Protein AF-A0A974SC97-F1 (afdb_monomer)

Mean predicted aligned error: 12.49 Å

Nearest PDB structures (foldseek):
  6edd-assembly2_B  TM=9.144E-01  e=7.903E-10  Pseudomonas aeruginosa PAO1
  7kpp-assembly1_A  TM=9.289E-01  e=1.213E-09  Pseudomonas aeruginosa
  2fsr-assembly1_A  TM=8.555E-01  e=4.309E-07  Agrobacterium fabrum str. C58
  3juw-assembly1_A  TM=8.598E-01  e=5.090E-05  Bordetella pertussis
  3juw-assembly2_C-2  TM=8.007E-01  e=9.384E-05  Bordetella pertussis

pLDDT: mean 71.16, std 28.34, range [23.8, 97.94]

Secondary structure (DSSP, 8-state):
-----EEEE-SSEEEE---GGGHHHHHHHHT-TTTTTTSSSPPPHHHHHHHHHHHHHHHHHHS--EEEEEETTTTEEEEEEEEEEEEETTEEEEEEEEEE-GGGTTSSHHHHHHHHHHHHIIIII-GGG---------TT------SS----S-S-TTSGGGG-PPP----SSS----S--

Foldseek 3Di:
DCDPQFPFDFPWKGWGQDDLVCLVQQLLQQQDCVLCVQPPHRDDSVVSSVQSVVQVVCCVPPVWGKTFIATPVPRGRQWIWTWDFDDDPNDTAIETDITGHPVCFQVCSRVRRSVRRLVCCCPPVNPRNDDHPPPPDDDPDRHDPCPDDDDDDDDDPVPVCPPDDDDDDDDDDDDPPDDRD

Structure (mmCIF, N/CA/C/O backbone):
data_AF-A0A974SC97-F1
#
_entry.id   AF-A0A974SC97-F1
#
loop_
_atom_site.group_PDB
_atom_site.id
_atom_site.type_symbol
_atom_site.label_atom_id
_atom_site.label_alt_id
_atom_site.label_comp_id
_atom_site.label_asym_id
_atom_site.label_entity_id
_atom_site.label_seq_id
_atom_site.pdbx_PDB_ins_code
_atom_site.Cartn_x
_atom_site.Cartn_y
_atom_site.Cartn_z
_atom_site.occupancy
_atom_site.B_iso_or_equiv
_atom_site.auth_seq_id
_atom_site.auth_comp_id
_atom_site.auth_asym_id
_atom_site.auth_atom_id
_atom_site.pdbx_PDB_model_num
ATOM 1 N N . MET A 1 1 ? 6.815 -0.542 23.384 1.00 29.55 1 MET A N 1
ATOM 2 C CA . MET A 1 1 ? 6.083 0.737 23.282 1.00 29.55 1 MET A CA 1
ATOM 3 C C . MET A 1 1 ? 5.542 0.828 21.867 1.00 29.55 1 MET A C 1
ATOM 5 O O . MET A 1 1 ? 6.311 1.073 20.951 1.00 29.55 1 MET A O 1
ATOM 9 N N . SER A 1 2 ? 4.265 0.495 21.678 1.00 34.22 2 SER A N 1
ATOM 10 C CA . SER A 1 2 ? 3.594 0.498 20.372 1.00 34.22 2 SER A CA 1
ATOM 11 C C . SER A 1 2 ? 3.281 1.946 19.986 1.00 34.22 2 SER A C 1
ATOM 13 O O . SER A 1 2 ? 2.192 2.440 20.269 1.00 34.22 2 SER A O 1
ATOM 15 N N . GLY A 1 3 ? 4.265 2.659 19.432 1.00 43.38 3 GLY A N 1
ATOM 16 C CA . GLY A 1 3 ? 4.010 3.943 18.779 1.00 43.38 3 GLY A CA 1
ATOM 17 C C . GLY A 1 3 ? 3.015 3.708 17.648 1.00 43.38 3 GLY A C 1
ATOM 18 O O . GLY A 1 3 ? 3.194 2.778 16.869 1.00 43.38 3 GLY A O 1
ATOM 19 N N . ASN A 1 4 ? 1.927 4.471 17.616 1.00 56.91 4 ASN A N 1
ATOM 20 C CA . ASN A 1 4 ? 0.823 4.226 16.697 1.00 56.91 4 ASN A CA 1
ATOM 21 C C . ASN A 1 4 ? 1.320 4.327 15.238 1.00 56.91 4 ASN A C 1
ATOM 23 O O . ASN A 1 4 ? 1.660 5.410 14.771 1.00 56.91 4 ASN A O 1
ATOM 27 N N . MET A 1 5 ? 1.419 3.184 14.551 1.00 82.12 5 MET A N 1
ATOM 28 C CA . MET A 1 5 ? 1.987 3.046 13.196 1.00 82.12 5 MET A CA 1
ATOM 29 C C . MET A 1 5 ? 1.036 3.520 12.088 1.00 82.12 5 MET A C 1
ATOM 31 O O . MET A 1 5 ? 1.424 3.591 10.918 1.00 82.12 5 MET A O 1
ATOM 35 N N . ILE A 1 6 ? -0.212 3.821 12.454 1.00 90.81 6 ILE A N 1
ATOM 36 C CA . ILE A 1 6 ? -1.281 4.242 11.552 1.00 90.81 6 ILE A CA 1
ATOM 37 C C . ILE A 1 6 ? -1.042 5.693 11.129 1.00 90.81 6 ILE A C 1
ATOM 39 O O . ILE A 1 6 ? -0.947 6.588 11.964 1.00 90.81 6 ILE A O 1
ATOM 43 N N . VAL A 1 7 ? -0.948 5.906 9.818 1.00 93.44 7 VAL A N 1
ATOM 44 C CA . VAL A 1 7 ? -0.777 7.226 9.194 1.00 93.44 7 VAL A CA 1
ATOM 45 C C . VAL A 1 7 ? -2.137 7.822 8.855 1.00 93.44 7 VAL A C 1
ATOM 47 O O . VAL A 1 7 ? -2.367 9.005 9.081 1.00 93.44 7 VAL A O 1
ATOM 50 N N . ILE A 1 8 ? -3.046 7.003 8.317 1.00 94.81 8 ILE A N 1
ATOM 51 C CA . ILE A 1 8 ? -4.393 7.425 7.939 1.00 94.81 8 ILE A CA 1
ATOM 52 C C . ILE A 1 8 ? -5.379 6.343 8.351 1.00 94.81 8 ILE A C 1
ATOM 54 O O . ILE A 1 8 ? -5.222 5.169 8.012 1.00 94.81 8 ILE A O 1
ATOM 58 N N . GLU A 1 9 ? -6.433 6.759 9.036 1.00 96.19 9 GLU A N 1
ATOM 59 C CA . GLU A 1 9 ? -7.547 5.899 9.394 1.00 96.19 9 GLU A CA 1
ATOM 60 C C . GLU A 1 9 ? -8.784 6.299 8.583 1.00 96.19 9 GLU A C 1
ATOM 62 O O . GLU A 1 9 ? -9.124 7.476 8.462 1.00 96.19 9 GLU A O 1
ATOM 67 N N . THR A 1 10 ? -9.452 5.313 7.991 1.00 95.62 10 THR A N 1
ATOM 68 C CA . THR A 1 10 ? -10.672 5.509 7.190 1.00 95.62 10 THR A CA 1
ATOM 69 C C . THR A 1 10 ? -11.843 4.756 7.818 1.00 95.62 10 THR A C 1
ATOM 71 O O . THR A 1 10 ? -11.730 4.256 8.937 1.00 95.62 10 THR A O 1
ATOM 74 N N . ALA A 1 11 ? -12.982 4.644 7.133 1.00 96.56 11 ALA A N 1
ATOM 75 C CA . ALA A 1 11 ? -14.104 3.877 7.666 1.00 96.56 11 ALA A CA 1
ATOM 76 C C . ALA A 1 11 ? -13.748 2.386 7.790 1.00 96.56 11 ALA A C 1
ATOM 78 O O . ALA A 1 11 ? -14.100 1.752 8.783 1.00 96.56 11 ALA A O 1
ATOM 79 N N . ARG A 1 12 ? -13.025 1.837 6.803 1.00 97.94 12 ARG A N 1
ATOM 80 C CA . ARG A 1 12 ? -12.764 0.390 6.701 1.00 97.94 12 ARG A CA 1
ATOM 81 C C . ARG A 1 12 ? -11.285 0.019 6.706 1.00 97.94 12 ARG A C 1
ATOM 83 O O . ARG A 1 12 ? -10.963 -1.136 6.968 1.00 97.94 12 ARG A O 1
ATOM 90 N N . LEU A 1 13 ? -10.394 0.967 6.432 1.00 97.75 13 LEU A N 1
ATOM 91 C CA . LEU A 1 13 ? -8.963 0.720 6.249 1.00 97.75 13 LEU A CA 1
ATOM 92 C C . LEU A 1 13 ? -8.113 1.440 7.296 1.00 97.75 13 LEU A C 1
ATOM 94 O O . LEU A 1 13 ? -8.377 2.602 7.628 1.00 97.75 13 LEU A O 1
ATOM 98 N N . ASN A 1 14 ? -7.057 0.759 7.728 1.00 97.62 14 ASN A N 1
ATOM 99 C CA . ASN A 1 14 ? -5.896 1.346 8.379 1.00 97.62 14 ASN A CA 1
ATOM 100 C C . ASN A 1 14 ? -4.777 1.446 7.339 1.00 97.62 14 ASN A C 1
ATOM 102 O O . ASN A 1 14 ? -4.331 0.431 6.808 1.00 97.62 14 ASN A O 1
ATOM 106 N N . ILE A 1 15 ? -4.324 2.660 7.040 1.00 97.25 15 ILE A N 1
ATOM 107 C CA . ILE A 1 15 ? -3.162 2.897 6.182 1.00 97.25 15 ILE A CA 1
ATOM 108 C C . ILE A 1 15 ? -1.991 3.221 7.101 1.00 97.25 15 ILE A C 1
ATOM 110 O O . ILE A 1 15 ? -2.001 4.245 7.790 1.00 97.25 15 ILE A O 1
ATOM 114 N N . ARG A 1 16 ? -1.002 2.331 7.159 1.00 96.50 16 ARG A N 1
ATOM 115 C CA . ARG A 1 16 ? 0.065 2.370 8.166 1.00 96.50 16 ARG A CA 1
ATOM 116 C C . ARG A 1 16 ? 1.451 2.190 7.564 1.00 96.50 16 ARG A C 1
ATOM 118 O O . ARG A 1 16 ? 1.610 1.627 6.483 1.00 96.50 16 ARG A O 1
ATOM 125 N N . LYS A 1 17 ? 2.472 2.654 8.284 1.00 96.38 17 LYS A N 1
ATOM 126 C CA . LYS A 1 17 ? 3.869 2.383 7.920 1.00 96.38 17 LYS A CA 1
ATOM 127 C C . LYS A 1 17 ? 4.121 0.879 7.869 1.00 96.38 17 LYS A C 1
ATOM 129 O O . LYS A 1 17 ? 3.580 0.134 8.690 1.00 96.38 17 LYS A O 1
ATOM 134 N N . TYR A 1 18 ? 4.934 0.474 6.899 1.00 96.00 18 TYR A N 1
ATOM 135 C CA . TYR A 1 18 ? 5.432 -0.890 6.838 1.00 96.00 18 TYR A CA 1
ATOM 136 C C . TYR A 1 18 ? 6.302 -1.228 8.041 1.00 96.00 18 TYR A C 1
ATOM 138 O O . TYR A 1 18 ? 6.969 -0.354 8.607 1.00 96.00 18 TYR A O 1
ATOM 146 N N . THR A 1 19 ? 6.324 -2.515 8.358 1.00 93.94 19 THR A N 1
ATOM 147 C CA . THR A 1 19 ? 7.355 -3.150 9.173 1.00 93.94 19 THR A CA 1
ATOM 148 C C . THR A 1 19 ? 7.961 -4.327 8.417 1.00 93.94 19 THR A C 1
ATOM 150 O O . THR A 1 19 ? 7.400 -4.792 7.422 1.00 93.94 19 THR A O 1
ATOM 153 N N . ASP A 1 20 ? 9.105 -4.822 8.881 1.00 90.88 20 ASP A N 1
ATOM 154 C CA . ASP A 1 20 ? 9.792 -5.942 8.230 1.00 90.88 20 ASP A CA 1
ATOM 155 C C . ASP A 1 20 ? 8.927 -7.222 8.240 1.00 90.88 20 ASP A C 1
ATOM 157 O O . ASP A 1 20 ? 9.000 -8.052 7.328 1.00 90.88 20 ASP A O 1
ATOM 161 N N . GLU A 1 21 ? 8.025 -7.348 9.222 1.00 93.38 21 GLU A N 1
ATOM 162 C CA . GLU A 1 21 ? 7.070 -8.452 9.348 1.00 93.38 21 GLU A CA 1
ATOM 163 C C . GLU A 1 21 ? 5.982 -8.462 8.257 1.00 93.38 21 GLU A C 1
ATOM 165 O O . GLU A 1 21 ? 5.360 -9.503 8.028 1.00 93.38 21 GLU A O 1
ATOM 170 N N . ASP A 1 22 ? 5.763 -7.352 7.541 1.00 95.62 22 ASP A N 1
ATOM 171 C CA . ASP A 1 22 ? 4.754 -7.272 6.474 1.00 95.62 22 ASP A CA 1
ATOM 172 C C . ASP A 1 22 ? 5.166 -8.018 5.199 1.00 95.62 22 ASP A C 1
ATOM 174 O O . ASP A 1 22 ? 4.326 -8.253 4.328 1.00 95.62 22 ASP A O 1
ATOM 178 N N . THR A 1 23 ? 6.435 -8.419 5.082 1.00 95.31 23 THR A N 1
ATOM 179 C CA . THR A 1 23 ? 7.010 -9.038 3.880 1.00 95.31 23 THR A CA 1
ATOM 180 C C . THR A 1 23 ? 6.153 -10.172 3.329 1.00 95.31 23 THR A C 1
ATOM 182 O O . THR A 1 23 ? 5.800 -10.169 2.151 1.00 95.31 23 THR A O 1
ATOM 185 N N . ALA A 1 24 ? 5.780 -11.139 4.170 1.00 96.06 24 ALA A N 1
ATOM 186 C CA . ALA A 1 24 ? 5.011 -12.296 3.720 1.00 96.06 24 ALA A CA 1
ATOM 187 C C . ALA A 1 24 ? 3.608 -11.896 3.233 1.00 96.06 24 ALA A C 1
ATOM 189 O O . ALA A 1 24 ? 3.144 -12.386 2.201 1.00 96.06 24 ALA A O 1
ATOM 190 N N . ALA A 1 25 ? 2.950 -10.981 3.948 1.00 96.50 25 ALA A N 1
ATOM 191 C CA . ALA A 1 25 ? 1.601 -10.536 3.622 1.00 96.50 25 ALA A CA 1
ATOM 192 C C . ALA A 1 25 ? 1.577 -9.677 2.349 1.00 96.50 25 ALA A C 1
ATOM 194 O O . ALA A 1 25 ? 0.743 -9.896 1.474 1.00 96.50 25 ALA A O 1
ATOM 195 N N . LEU A 1 26 ? 2.526 -8.749 2.200 1.00 97.31 26 LEU A N 1
ATOM 196 C CA . LEU A 1 26 ? 2.647 -7.929 0.998 1.00 97.31 26 LEU A CA 1
ATOM 197 C C . LEU A 1 26 ? 3.095 -8.760 -0.210 1.00 97.31 26 LEU A C 1
ATOM 199 O O . LEU A 1 26 ? 2.627 -8.518 -1.319 1.00 97.31 26 LEU A O 1
ATOM 203 N N . SER A 1 27 ? 3.933 -9.779 -0.006 1.00 97.12 27 SER A N 1
ATOM 204 C CA . SER A 1 27 ? 4.370 -10.680 -1.077 1.00 97.12 27 SER A CA 1
ATOM 205 C C . SER A 1 27 ? 3.184 -11.436 -1.672 1.00 97.12 27 SER A C 1
ATOM 207 O O . SER A 1 27 ? 3.100 -11.569 -2.890 1.00 97.12 27 SER A O 1
ATOM 209 N N . ALA A 1 28 ? 2.199 -11.836 -0.859 1.00 96.19 28 ALA A N 1
ATOM 210 C CA . ALA A 1 28 ? 0.959 -12.430 -1.364 1.00 96.19 28 ALA A CA 1
ATOM 211 C C . ALA A 1 28 ? 0.180 -11.483 -2.299 1.00 96.19 28 ALA A C 1
ATOM 213 O O . ALA A 1 28 ? -0.460 -11.942 -3.238 1.00 96.19 28 ALA A O 1
ATOM 214 N N . VAL A 1 29 ? 0.276 -10.165 -2.090 1.00 95.94 29 VAL A N 1
ATOM 215 C CA . VAL A 1 29 ? -0.321 -9.152 -2.974 1.00 95.94 29 VAL A CA 1
ATOM 216 C C . VAL A 1 29 ? 0.512 -8.927 -4.227 1.00 95.94 29 VAL A C 1
ATOM 218 O O . VAL A 1 29 ? -0.005 -8.998 -5.339 1.00 95.94 29 VAL A O 1
ATOM 221 N N . LEU A 1 30 ? 1.803 -8.650 -4.060 1.00 95.44 30 LEU A N 1
ATOM 222 C CA . LEU A 1 30 ? 2.671 -8.239 -5.161 1.00 95.44 30 LEU A CA 1
ATOM 223 C C . LEU A 1 30 ? 3.141 -9.412 -6.027 1.00 95.44 30 LEU A C 1
ATOM 225 O O . LEU A 1 30 ? 3.678 -9.180 -7.103 1.00 95.44 30 LEU A O 1
ATOM 229 N N . SER A 1 31 ? 2.943 -10.660 -5.604 1.00 95.31 31 SER A N 1
ATOM 230 C CA . SER A 1 31 ? 3.198 -11.841 -6.439 1.00 95.31 31 SER A CA 1
ATOM 231 C C . SER A 1 31 ? 1.961 -12.334 -7.198 1.00 95.31 31 SER A C 1
ATOM 233 O O . SER A 1 31 ? 2.114 -13.161 -8.098 1.00 95.31 31 SER A O 1
ATOM 235 N N . ASP A 1 32 ? 0.757 -11.820 -6.901 1.00 92.19 32 ASP A N 1
ATOM 236 C CA . ASP A 1 32 ? -0.466 -12.212 -7.607 1.00 92.19 32 ASP A CA 1
ATOM 237 C C . ASP A 1 32 ? -0.438 -11.713 -9.068 1.00 92.19 32 ASP A C 1
ATOM 239 O O . ASP A 1 32 ? -0.435 -10.497 -9.311 1.00 92.19 32 ASP A O 1
ATOM 243 N N . PRO A 1 33 ? -0.458 -12.615 -10.072 1.00 89.50 33 PRO A N 1
ATOM 244 C CA . PRO A 1 33 ? -0.400 -12.230 -11.478 1.00 89.50 33 PRO A CA 1
ATOM 245 C C . PRO A 1 33 ? -1.566 -11.354 -11.924 1.00 89.50 33 PRO A C 1
ATOM 247 O O . PRO A 1 33 ? -1.401 -10.543 -12.834 1.00 89.50 33 PRO A O 1
ATOM 250 N N . LEU A 1 34 ? -2.740 -11.507 -11.303 1.00 88.69 34 LEU A N 1
ATOM 251 C CA . LEU A 1 34 ? -3.900 -10.690 -11.642 1.00 88.69 34 LEU A CA 1
ATOM 252 C C . LEU A 1 34 ? -3.747 -9.270 -11.084 1.00 88.69 34 LEU A C 1
ATOM 254 O O . LEU A 1 34 ? -3.946 -8.301 -11.818 1.00 88.69 34 LEU A O 1
ATOM 258 N N . THR A 1 35 ? -3.329 -9.144 -9.825 1.00 87.06 35 THR A N 1
ATOM 259 C CA . THR A 1 35 ? -3.037 -7.860 -9.171 1.00 87.06 35 THR A CA 1
ATOM 260 C C . THR A 1 35 ? -1.952 -7.080 -9.912 1.00 87.06 35 THR A C 1
ATOM 262 O O . THR A 1 35 ? -2.082 -5.873 -10.123 1.00 87.06 35 THR A O 1
ATOM 265 N N . MET A 1 36 ? -0.913 -7.775 -10.378 1.00 88.31 36 MET A N 1
ATOM 266 C CA . MET A 1 36 ? 0.243 -7.179 -11.050 1.00 88.31 36 MET A CA 1
ATOM 267 C C . MET A 1 36 ? 0.160 -7.203 -12.579 1.00 88.31 36 MET A C 1
ATOM 269 O O . MET A 1 36 ? 1.156 -6.937 -13.244 1.00 88.31 36 MET A O 1
ATOM 273 N N . ALA A 1 37 ? -1.015 -7.456 -13.164 1.00 83.06 37 ALA A N 1
ATOM 274 C CA . ALA A 1 37 ? -1.187 -7.570 -14.618 1.00 83.06 37 ALA A CA 1
ATOM 275 C C . ALA A 1 37 ? -0.789 -6.304 -15.408 1.00 83.06 37 ALA A C 1
ATOM 277 O O . ALA A 1 37 ? -0.543 -6.369 -16.611 1.00 83.06 37 ALA A O 1
ATOM 278 N N . PHE A 1 38 ? -0.746 -5.148 -14.740 1.00 77.69 38 PHE A N 1
ATOM 279 C CA . PHE A 1 38 ? -0.343 -3.861 -15.317 1.00 77.69 38 PHE A CA 1
ATOM 280 C C . PHE A 1 38 ? 1.114 -3.484 -15.021 1.00 77.69 38 PHE A C 1
ATOM 282 O O . PHE A 1 38 ? 1.598 -2.461 -15.505 1.00 77.69 38 PHE A O 1
ATOM 289 N N . TRP A 1 39 ? 1.808 -4.303 -14.235 1.00 81.50 39 TRP A N 1
ATOM 290 C CA . TRP A 1 39 ? 3.235 -4.184 -13.978 1.00 81.50 39 TRP A CA 1
ATOM 291 C C . TRP A 1 39 ? 4.019 -5.100 -14.926 1.00 81.50 39 TRP A C 1
ATOM 293 O O . TRP A 1 39 ? 3.465 -6.073 -15.437 1.00 81.50 39 TRP A O 1
ATOM 303 N N . PRO A 1 40 ? 5.316 -4.826 -15.166 1.00 82.88 40 PRO A N 1
ATOM 304 C CA . PRO A 1 40 ? 6.130 -5.655 -16.055 1.00 82.88 40 PRO A CA 1
ATOM 305 C C . PRO A 1 40 ? 6.174 -7.134 -15.651 1.00 82.88 40 PRO A C 1
ATOM 307 O O . PRO A 1 40 ? 6.235 -8.008 -16.512 1.00 82.88 40 PRO A O 1
ATOM 310 N N . ALA A 1 41 ? 6.154 -7.406 -14.345 1.00 85.75 41 ALA A N 1
ATOM 311 C CA . ALA A 1 41 ? 6.058 -8.740 -13.776 1.00 85.75 41 ALA A CA 1
ATOM 312 C C . ALA A 1 41 ? 5.569 -8.662 -12.317 1.00 85.75 41 ALA A C 1
ATOM 314 O O . ALA A 1 41 ? 5.797 -7.640 -11.657 1.00 85.75 41 ALA A O 1
ATOM 315 N N . PRO A 1 42 ? 4.960 -9.740 -11.789 1.00 92.38 42 PRO A N 1
ATOM 316 C CA . PRO A 1 42 ? 4.776 -9.904 -10.353 1.00 92.38 42 PRO A CA 1
ATOM 317 C C . PRO A 1 42 ? 6.120 -9.929 -9.623 1.00 92.38 42 PRO A C 1
ATOM 319 O O . PRO A 1 42 ? 7.142 -10.346 -10.173 1.00 92.38 42 PRO A O 1
ATOM 322 N N . PHE A 1 43 ? 6.119 -9.483 -8.375 1.00 93.88 43 PHE A N 1
ATOM 323 C CA . PHE A 1 43 ? 7.313 -9.430 -7.548 1.00 93.88 43 PHE A CA 1
ATOM 324 C C . PHE A 1 43 ? 7.641 -10.806 -6.970 1.00 93.88 43 PHE A C 1
ATOM 326 O O . PHE A 1 43 ? 6.773 -11.602 -6.614 1.00 93.88 43 PHE A O 1
ATOM 333 N N . THR A 1 44 ? 8.936 -11.058 -6.822 1.00 95.94 44 THR A N 1
ATOM 334 C CA . THR A 1 44 ? 9.470 -12.107 -5.952 1.00 95.94 44 THR A CA 1
ATOM 335 C C . THR A 1 44 ? 9.434 -11.659 -4.487 1.00 95.94 44 THR A C 1
ATOM 337 O O . THR A 1 44 ? 9.376 -10.464 -4.200 1.00 95.94 44 THR A O 1
ATOM 340 N N . SER A 1 45 ? 9.550 -12.599 -3.540 1.00 93.00 45 SER A N 1
ATOM 341 C CA . SER A 1 45 ? 9.636 -12.259 -2.105 1.00 93.00 45 SER A CA 1
ATOM 342 C C . SER A 1 45 ? 10.755 -11.255 -1.815 1.00 93.00 45 SER A C 1
ATOM 344 O O . SER A 1 45 ? 10.530 -10.265 -1.132 1.00 93.00 45 SER A O 1
ATOM 346 N N . ARG A 1 46 ? 11.930 -11.446 -2.428 1.00 95.56 46 ARG A N 1
ATOM 347 C CA . ARG A 1 46 ? 13.065 -10.529 -2.284 1.00 95.56 46 ARG A CA 1
ATOM 348 C C . ARG A 1 46 ? 12.759 -9.125 -2.815 1.00 95.56 46 ARG A C 1
ATOM 350 O O . ARG A 1 46 ? 13.114 -8.142 -2.182 1.00 95.56 46 ARG A O 1
ATOM 357 N N . GLN A 1 47 ? 12.087 -9.014 -3.961 1.00 96.56 47 GLN A N 1
ATOM 358 C CA . GLN A 1 47 ? 11.680 -7.704 -4.486 1.00 96.56 47 GLN A CA 1
ATOM 359 C C . GLN A 1 47 ? 10.660 -7.016 -3.573 1.00 96.56 47 GLN A C 1
ATOM 361 O O . GLN A 1 47 ? 10.669 -5.793 -3.466 1.00 96.56 47 GLN A O 1
ATOM 366 N N . THR A 1 48 ? 9.801 -7.786 -2.903 1.00 96.69 48 THR A N 1
ATOM 367 C CA . THR A 1 48 ? 8.884 -7.267 -1.881 1.00 96.69 48 THR A CA 1
ATOM 368 C C . THR A 1 48 ? 9.638 -6.756 -0.649 1.00 96.69 48 THR A C 1
ATOM 370 O O . THR A 1 48 ? 9.325 -5.670 -0.169 1.00 96.69 48 THR A O 1
ATOM 373 N N . GLU A 1 49 ? 10.656 -7.475 -0.170 1.00 96.50 49 GLU A N 1
ATOM 374 C CA . GLU A 1 49 ? 11.532 -7.017 0.925 1.00 96.50 49 GLU A CA 1
ATOM 375 C C . GLU A 1 49 ? 12.222 -5.696 0.560 1.00 96.50 49 GLU A C 1
ATOM 377 O O . GLU A 1 49 ? 12.104 -4.705 1.278 1.00 96.50 49 GLU A O 1
ATOM 382 N N . GLU A 1 50 ? 12.851 -5.643 -0.619 1.00 96.94 50 GLU A N 1
ATOM 383 C CA . GLU A 1 50 ? 13.510 -4.438 -1.141 1.00 96.94 50 GLU A CA 1
ATOM 384 C C . GLU A 1 50 ? 12.516 -3.270 -1.318 1.00 96.94 50 GLU A C 1
ATOM 386 O O . GLU A 1 50 ? 12.867 -2.098 -1.142 1.00 96.94 50 GLU A O 1
ATOM 391 N N . TRP A 1 51 ? 11.257 -3.567 -1.659 1.00 95.62 51 TRP A N 1
ATOM 392 C CA . TRP A 1 51 ? 10.186 -2.574 -1.746 1.00 95.62 51 TRP A CA 1
ATOM 393 C C . TRP A 1 51 ? 9.812 -2.002 -0.378 1.00 95.62 51 TRP A C 1
ATOM 395 O O . TRP A 1 51 ? 9.664 -0.782 -0.248 1.00 95.62 51 TRP A O 1
ATOM 405 N N . ILE A 1 52 ? 9.671 -2.855 0.638 1.00 96.25 52 ILE A N 1
ATOM 406 C CA . ILE A 1 52 ? 9.382 -2.438 2.014 1.00 96.25 52 ILE A CA 1
ATOM 407 C C . ILE A 1 52 ? 10.525 -1.578 2.548 1.00 96.25 52 ILE A C 1
ATOM 409 O O . ILE A 1 52 ? 10.278 -0.451 2.983 1.00 96.25 52 ILE A O 1
ATOM 413 N N . GLU A 1 53 ? 11.768 -2.045 2.422 1.00 96.00 53 GLU A N 1
ATOM 414 C CA . GLU A 1 53 ? 12.949 -1.322 2.895 1.00 96.00 53 GLU A CA 1
ATOM 415 C C . GLU A 1 53 ? 13.038 0.069 2.255 1.00 96.00 53 GLU A C 1
ATOM 417 O O . GLU A 1 53 ? 13.183 1.077 2.951 1.00 96.00 53 GLU A O 1
ATOM 422 N N . ARG A 1 54 ? 12.844 0.161 0.931 1.00 95.06 54 ARG A N 1
ATOM 423 C CA . ARG A 1 54 ? 12.825 1.446 0.217 1.00 95.06 54 ARG A CA 1
ATOM 424 C C . ARG A 1 54 ? 11.773 2.401 0.775 1.00 95.06 54 ARG A C 1
ATOM 426 O O . ARG A 1 54 ? 12.045 3.594 0.912 1.00 95.06 54 ARG A O 1
ATOM 433 N N . ASN A 1 55 ? 10.574 1.908 1.080 1.00 95.38 55 ASN A N 1
ATOM 434 C CA . ASN A 1 55 ? 9.505 2.745 1.618 1.00 95.38 55 ASN A CA 1
ATOM 435 C C . ASN A 1 55 ? 9.779 3.172 3.063 1.00 95.38 55 ASN A C 1
ATOM 437 O O . ASN A 1 55 ? 9.565 4.341 3.386 1.00 95.38 55 ASN A O 1
ATOM 441 N N . ILE A 1 56 ? 10.342 2.291 3.894 1.00 94.75 56 ILE A N 1
ATOM 442 C CA . ILE A 1 56 ? 10.803 2.635 5.246 1.00 94.75 56 ILE A CA 1
ATOM 443 C C . ILE A 1 56 ? 11.845 3.761 5.184 1.00 94.75 56 ILE A C 1
ATOM 445 O O . ILE A 1 56 ? 11.704 4.772 5.876 1.00 94.75 56 ILE A O 1
ATOM 449 N N . GLN A 1 57 ? 12.833 3.651 4.291 1.00 94.12 57 GLN A N 1
ATOM 450 C CA . GLN A 1 57 ? 13.822 4.712 4.069 1.00 94.12 57 GLN A CA 1
ATOM 451 C C . GLN A 1 57 ? 13.188 6.001 3.528 1.00 94.12 57 GLN A C 1
ATOM 453 O O . GLN A 1 57 ? 13.583 7.104 3.916 1.00 94.12 57 GLN A O 1
ATOM 458 N N . SER A 1 58 ? 12.171 5.895 2.669 1.00 91.25 58 SER A N 1
ATOM 459 C CA . SER A 1 58 ? 11.434 7.057 2.162 1.00 91.25 58 SER A CA 1
ATOM 460 C C . SER A 1 58 ? 10.728 7.819 3.283 1.00 91.25 58 SER A C 1
ATOM 462 O O . SER A 1 58 ? 10.767 9.049 3.303 1.00 91.25 58 SER A O 1
ATOM 464 N N . TYR A 1 59 ? 10.156 7.127 4.272 1.00 91.12 59 TYR A N 1
ATOM 465 C CA . TYR A 1 59 ? 9.551 7.803 5.422 1.00 91.12 59 TYR A CA 1
ATOM 466 C C . TYR A 1 59 ? 10.577 8.611 6.222 1.00 91.12 59 TYR A C 1
ATOM 468 O O . TYR A 1 59 ? 10.253 9.695 6.695 1.00 91.12 59 TYR A O 1
ATOM 476 N N . LEU A 1 60 ? 11.801 8.094 6.374 1.00 89.31 60 LEU A N 1
ATOM 477 C CA . LEU A 1 60 ? 12.871 8.758 7.125 1.00 89.31 60 LEU A CA 1
ATOM 478 C C . LEU A 1 60 ? 13.443 9.964 6.374 1.00 89.31 60 LEU A C 1
ATOM 480 O O . LEU A 1 60 ? 13.746 10.988 6.980 1.00 89.31 60 LEU A O 1
ATOM 484 N N . THR A 1 61 ? 13.595 9.841 5.057 1.00 88.94 61 THR A N 1
ATOM 485 C CA . THR A 1 61 ? 14.270 10.847 4.223 1.00 88.94 61 THR A CA 1
ATOM 486 C C . THR A 1 61 ? 13.323 11.903 3.659 1.00 88.94 61 THR A C 1
ATOM 488 O O . THR A 1 61 ? 13.737 13.037 3.431 1.00 88.94 61 THR A O 1
ATOM 491 N N . GLN A 1 62 ? 12.059 11.548 3.422 1.00 84.56 62 GLN A N 1
ATOM 492 C CA . GLN A 1 62 ? 11.078 12.392 2.728 1.00 84.56 62 GLN A CA 1
ATOM 493 C C . GLN A 1 62 ? 9.807 12.637 3.546 1.00 84.56 62 GLN A C 1
ATOM 495 O O . GLN A 1 62 ? 9.014 13.501 3.185 1.00 84.56 62 GLN A O 1
ATOM 500 N N . GLY A 1 63 ? 9.586 11.882 4.626 1.00 86.69 63 GLY A N 1
ATOM 501 C CA . GLY A 1 63 ? 8.378 11.968 5.452 1.00 86.69 63 GLY A CA 1
ATOM 502 C C . GLY A 1 63 ? 7.178 11.187 4.905 1.00 86.69 63 GLY A C 1
ATOM 503 O O . GLY A 1 63 ? 6.208 10.987 5.631 1.00 86.69 63 GLY A O 1
ATOM 504 N N . PHE A 1 64 ? 7.241 10.690 3.665 1.00 87.75 64 PHE A N 1
ATOM 505 C CA . PHE A 1 64 ? 6.162 9.940 3.015 1.00 87.75 64 PHE A CA 1
ATOM 506 C C . PHE A 1 64 ? 6.686 8.811 2.116 1.00 87.75 64 PHE A C 1
ATOM 508 O O . PHE A 1 64 ? 7.877 8.727 1.814 1.00 87.75 64 PHE A O 1
ATOM 515 N N . GLY A 1 65 ? 5.786 7.915 1.713 1.00 91.88 65 GLY A N 1
ATOM 516 C CA . GLY A 1 65 ? 6.068 6.763 0.857 1.00 91.88 65 GLY A CA 1
ATOM 517 C C . GLY A 1 65 ? 4.785 5.987 0.553 1.00 91.88 65 GLY A C 1
ATOM 518 O O . GLY A 1 65 ? 3.680 6.483 0.785 1.00 91.88 65 GLY A O 1
ATOM 519 N N . ARG A 1 66 ? 4.920 4.747 0.081 1.00 94.44 66 ARG A N 1
ATOM 520 C CA . ARG A 1 66 ? 3.823 3.767 0.060 1.00 94.44 66 ARG A CA 1
ATOM 521 C C . ARG A 1 66 ? 3.629 3.210 1.447 1.00 94.44 66 ARG A C 1
ATOM 523 O O . ARG A 1 66 ? 4.613 2.904 2.104 1.00 94.44 66 ARG A O 1
ATOM 530 N N . TRP A 1 67 ? 2.389 3.046 1.865 1.00 96.62 67 TRP A N 1
ATOM 531 C CA . TRP A 1 67 ? 2.003 2.495 3.156 1.00 96.62 67 TRP A CA 1
ATOM 532 C C . TRP A 1 67 ? 1.215 1.206 2.958 1.00 96.62 67 TRP A C 1
ATOM 534 O O . TRP A 1 67 ? 0.547 1.041 1.935 1.00 96.62 67 TRP A O 1
ATOM 544 N N . ALA A 1 68 ? 1.268 0.317 3.947 1.00 97.69 68 ALA A N 1
ATOM 545 C CA . ALA A 1 68 ? 0.432 -0.873 3.976 1.00 97.69 68 ALA A CA 1
ATOM 546 C C . ALA A 1 68 ? -1.038 -0.466 4.117 1.00 97.69 68 ALA A C 1
ATOM 548 O O . ALA A 1 68 ? -1.377 0.374 4.955 1.00 97.69 68 ALA A O 1
ATOM 549 N N . VAL A 1 69 ? -1.908 -1.081 3.318 1.00 97.94 69 VAL A N 1
ATOM 550 C CA . VAL A 1 69 ? -3.362 -0.953 3.428 1.00 97.94 69 VAL A CA 1
ATOM 551 C C . VAL A 1 69 ? -3.893 -2.198 4.117 1.00 97.94 69 VAL A C 1
ATOM 553 O O . VAL A 1 69 ? -3.869 -3.293 3.557 1.00 97.94 69 VAL A O 1
ATOM 556 N N . GLU A 1 70 ? -4.391 -2.019 5.333 1.00 97.81 70 GLU A N 1
ATOM 557 C CA . GLU A 1 70 ? -4.914 -3.085 6.175 1.00 97.81 70 GLU A CA 1
ATOM 558 C C . GLU A 1 70 ? -6.429 -2.947 6.350 1.00 97.81 70 GLU A C 1
ATOM 560 O O . GLU A 1 70 ? -6.946 -1.862 6.623 1.00 97.81 70 GLU A O 1
ATOM 565 N N . LEU A 1 71 ? -7.157 -4.052 6.199 1.00 97.00 71 LEU A N 1
ATOM 566 C CA . LEU A 1 71 ? -8.597 -4.098 6.414 1.00 97.00 71 LEU A CA 1
ATOM 567 C C . LEU A 1 71 ? -8.905 -4.221 7.910 1.00 97.00 71 LEU A C 1
ATOM 569 O O . LEU A 1 71 ? -8.628 -5.256 8.514 1.00 97.00 71 LEU A O 1
ATOM 573 N N . LYS A 1 72 ? -9.556 -3.207 8.490 1.00 96.50 72 LYS A N 1
ATOM 574 C CA . LYS A 1 72 ? -9.827 -3.116 9.938 1.00 96.50 72 LYS A CA 1
ATOM 575 C C . LYS A 1 72 ? -10.550 -4.322 10.521 1.00 96.50 72 LYS A C 1
ATOM 577 O O . LYS A 1 72 ? -10.249 -4.740 11.630 1.00 96.50 72 LYS A O 1
ATOM 582 N N . GLU A 1 73 ? -11.516 -4.860 9.782 1.00 95.94 73 GLU A N 1
ATOM 583 C CA . GLU A 1 73 ? -12.343 -5.981 10.240 1.00 95.94 73 GLU A CA 1
ATOM 584 C C . GLU A 1 73 ? -11.515 -7.240 10.522 1.00 95.94 73 GLU A C 1
ATOM 586 O O . GLU A 1 73 ? -11.838 -8.009 11.422 1.00 95.94 73 GLU A O 1
ATOM 591 N N . THR A 1 74 ? -10.441 -7.452 9.758 1.00 94.88 74 THR A N 1
ATOM 592 C CA . THR A 1 74 ? -9.686 -8.713 9.778 1.00 94.88 74 THR A CA 1
ATOM 593 C C . THR A 1 74 ? -8.223 -8.548 10.174 1.00 94.88 74 THR A C 1
ATOM 595 O O . THR A 1 74 ? -7.551 -9.548 10.409 1.00 94.88 74 THR A O 1
ATOM 598 N N . GLY A 1 75 ? -7.708 -7.316 10.199 1.00 93.75 75 GLY A N 1
ATOM 599 C CA . GLY A 1 75 ? -6.283 -7.024 10.356 1.00 93.75 75 GLY A CA 1
ATOM 600 C C . GLY A 1 75 ? -5.425 -7.479 9.170 1.00 93.75 75 GLY A C 1
ATOM 601 O O . GLY A 1 75 ? -4.203 -7.547 9.277 1.00 93.75 75 GLY A O 1
ATOM 602 N N . ARG A 1 76 ? -6.035 -7.850 8.035 1.00 96.31 76 ARG A N 1
ATOM 603 C CA . ARG A 1 76 ? -5.298 -8.346 6.865 1.00 96.31 76 ARG A CA 1
ATOM 604 C C . ARG A 1 76 ? -4.737 -7.197 6.046 1.00 96.31 76 ARG A C 1
ATOM 606 O O . ARG A 1 76 ? -5.478 -6.286 5.683 1.00 96.31 76 ARG A O 1
ATOM 613 N N . LEU A 1 77 ? -3.463 -7.298 5.675 1.00 97.62 77 LEU A N 1
ATOM 614 C CA . LEU A 1 77 ? -2.865 -6.463 4.637 1.00 97.62 77 LEU A CA 1
ATOM 615 C C . LEU A 1 77 ? -3.466 -6.872 3.286 1.00 97.62 77 LEU A C 1
ATOM 617 O O . LEU A 1 77 ? -3.295 -8.004 2.838 1.00 97.62 77 LEU A O 1
ATOM 621 N N . ILE A 1 78 ? -4.199 -5.953 2.662 1.00 97.44 78 ILE A N 1
ATOM 622 C CA . ILE A 1 78 ? -4.894 -6.172 1.385 1.00 97.44 78 ILE A CA 1
ATOM 623 C C . ILE A 1 78 ? -4.221 -5.451 0.215 1.00 97.44 78 ILE A C 1
ATOM 625 O O . ILE A 1 78 ? -4.660 -5.585 -0.925 1.00 97.44 78 ILE A O 1
ATOM 629 N N . GLY A 1 79 ? -3.178 -4.672 0.485 1.00 96.75 79 GLY A N 1
ATOM 630 C CA . GLY A 1 79 ? -2.369 -4.031 -0.534 1.00 96.75 79 GLY A CA 1
ATOM 631 C C . GLY A 1 79 ? -1.558 -2.872 0.005 1.00 96.75 79 GLY A C 1
ATOM 632 O O . GLY A 1 79 ? -1.222 -2.830 1.189 1.00 96.75 79 GLY A O 1
ATOM 633 N N . ASP A 1 80 ? -1.259 -1.924 -0.870 1.00 96.06 80 ASP A N 1
ATOM 634 C CA . ASP A 1 80 ? -0.512 -0.730 -0.537 1.00 96.06 80 ASP A CA 1
ATOM 635 C C . ASP A 1 80 ? -1.066 0.514 -1.224 1.00 96.06 80 ASP A C 1
ATOM 637 O O . ASP A 1 80 ? -1.696 0.463 -2.280 1.00 96.06 80 ASP A O 1
ATOM 641 N N . ALA A 1 81 ? -0.849 1.665 -0.603 1.00 95.62 81 ALA A N 1
ATOM 642 C CA . ALA A 1 81 ? -1.228 2.942 -1.175 1.00 95.62 81 ALA A CA 1
ATOM 643 C C . ALA A 1 81 ? -0.371 4.055 -0.580 1.00 95.62 81 ALA A C 1
ATOM 645 O O . ALA A 1 81 ? 0.013 4.006 0.587 1.00 95.62 81 ALA A O 1
ATOM 646 N N . GLY A 1 82 ? -0.053 5.069 -1.373 1.00 92.81 82 GLY A N 1
ATOM 647 C CA . GLY A 1 82 ? 0.685 6.221 -0.876 1.00 92.81 82 GLY A CA 1
ATOM 648 C C . GLY A 1 82 ? 1.227 7.094 -1.985 1.00 92.81 82 GLY A C 1
ATOM 649 O O . GLY A 1 82 ? 0.736 7.067 -3.115 1.00 92.81 82 GLY A O 1
ATOM 650 N N . ILE A 1 83 ? 2.246 7.868 -1.633 1.00 87.81 83 ILE A N 1
ATOM 651 C CA . ILE A 1 83 ? 2.864 8.850 -2.519 1.00 87.81 83 ILE A CA 1
ATOM 652 C C . ILE A 1 83 ? 4.313 8.455 -2.739 1.00 87.81 83 ILE A C 1
ATOM 654 O O . ILE A 1 83 ? 5.024 8.139 -1.787 1.00 87.81 83 ILE A O 1
ATOM 658 N N . MET A 1 84 ? 4.763 8.486 -3.985 1.00 83.75 84 MET A N 1
ATOM 659 C CA . MET A 1 84 ? 6.170 8.312 -4.330 1.00 83.75 84 MET A CA 1
ATOM 660 C C . MET A 1 84 ? 6.607 9.395 -5.296 1.00 83.75 84 MET A C 1
ATOM 662 O O . MET A 1 84 ? 5.799 9.941 -6.037 1.00 83.75 84 MET A O 1
ATOM 666 N N . LYS A 1 85 ? 7.903 9.696 -5.305 1.00 79.44 85 LYS A N 1
ATOM 667 C CA . LYS A 1 85 ? 8.476 10.521 -6.361 1.00 79.44 85 LYS A CA 1
ATOM 668 C C . LYS A 1 85 ? 8.654 9.681 -7.618 1.00 79.44 85 LYS A C 1
ATOM 670 O O . LYS A 1 85 ? 9.343 8.664 -7.578 1.00 79.44 85 LYS A O 1
ATOM 675 N N . SER A 1 86 ? 8.072 10.145 -8.710 1.00 72.94 86 SER A N 1
ATOM 676 C CA . SER A 1 86 ? 8.151 9.523 -10.026 1.00 72.94 86 SER A CA 1
ATOM 677 C C . SER A 1 86 ? 8.652 10.557 -11.029 1.00 72.94 86 SER A C 1
ATOM 679 O O . SER A 1 86 ? 8.291 11.733 -10.957 1.00 72.94 86 SER A O 1
ATOM 681 N N . GLU A 1 87 ? 9.510 10.142 -11.958 1.00 73.50 87 GLU A N 1
ATOM 682 C CA . GLU A 1 87 ? 9.942 11.014 -13.048 1.00 73.50 87 GLU A CA 1
ATOM 683 C C . GLU A 1 87 ? 8.902 10.984 -14.171 1.00 73.50 87 GLU A C 1
ATOM 685 O O . GLU A 1 87 ? 8.643 9.941 -14.770 1.00 73.50 87 GLU A O 1
ATOM 690 N N . LEU A 1 88 ? 8.307 12.139 -14.459 1.00 63.53 88 LEU A N 1
ATOM 691 C CA . LEU A 1 88 ? 7.364 12.335 -15.548 1.00 63.53 88 LEU A CA 1
ATOM 692 C C . LEU A 1 88 ? 7.874 13.467 -16.441 1.00 63.53 88 LEU A C 1
ATOM 694 O 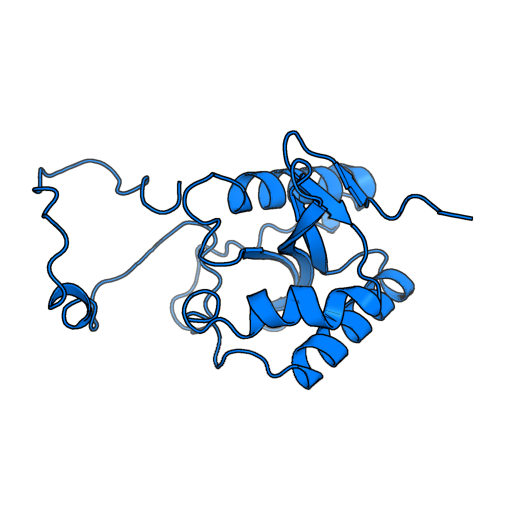O . LEU A 1 88 ? 8.051 14.599 -15.994 1.00 63.53 88 LEU A O 1
ATOM 698 N N . ASN A 1 89 ? 8.113 13.167 -17.719 1.00 72.94 89 ASN A N 1
ATOM 699 C CA . ASN A 1 89 ? 8.571 14.141 -18.719 1.00 72.94 89 ASN A CA 1
ATOM 700 C C . ASN A 1 89 ? 9.838 14.921 -18.295 1.00 72.94 89 ASN A C 1
ATOM 702 O O . ASN A 1 89 ? 9.927 16.133 -18.500 1.00 72.94 89 ASN A O 1
ATOM 706 N N . GLY A 1 90 ? 10.809 14.237 -17.676 1.00 77.81 90 GLY A N 1
ATOM 707 C CA . GLY A 1 90 ? 12.065 14.842 -17.213 1.00 77.81 90 GLY A CA 1
ATOM 708 C C . GLY A 1 90 ? 11.930 15.700 -15.950 1.00 77.81 90 GLY A C 1
ATOM 709 O O . GLY A 1 90 ? 12.826 16.485 -15.637 1.00 77.81 90 GLY A O 1
ATOM 710 N N . ARG A 1 91 ? 10.804 15.600 -15.232 1.00 75.25 91 ARG A N 1
ATOM 711 C CA . ARG A 1 91 ? 10.571 16.268 -13.947 1.00 75.25 91 ARG A CA 1
ATOM 712 C C . ARG A 1 91 ? 10.216 15.245 -12.886 1.00 75.25 91 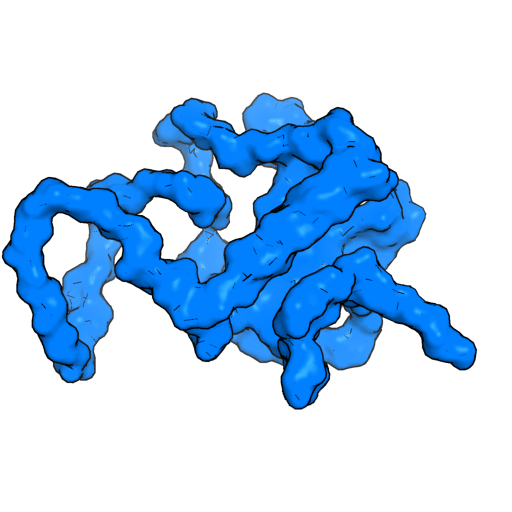ARG A C 1
ATOM 714 O O . ARG A 1 91 ? 9.420 14.347 -13.127 1.00 75.25 91 ARG A O 1
ATOM 721 N N . VAL A 1 92 ? 10.785 15.406 -11.698 1.00 76.31 92 VAL A N 1
ATOM 722 C CA . VAL A 1 92 ? 10.418 14.594 -10.537 1.00 76.31 92 VAL A CA 1
ATOM 723 C C . VAL A 1 92 ? 9.158 15.185 -9.914 1.00 76.31 92 VAL A C 1
ATOM 725 O O . VAL A 1 92 ? 9.171 16.332 -9.465 1.00 76.31 92 VAL A O 1
ATOM 728 N N . GLU A 1 93 ? 8.082 14.405 -9.886 1.00 76.94 93 GLU A N 1
ATOM 729 C CA . GLU A 1 93 ? 6.792 14.791 -9.314 1.00 76.94 93 GLU A CA 1
ATOM 730 C C . GLU A 1 93 ? 6.332 13.777 -8.261 1.00 76.94 93 GLU A C 1
ATOM 732 O O . GLU A 1 93 ? 6.735 12.615 -8.275 1.00 76.94 93 GLU A O 1
ATOM 737 N N . ASN A 1 94 ? 5.484 14.220 -7.331 1.00 80.69 94 ASN A N 1
ATOM 738 C CA . ASN A 1 94 ? 4.836 13.330 -6.374 1.00 80.69 94 ASN A CA 1
ATOM 739 C C . ASN A 1 94 ? 3.637 12.648 -7.048 1.00 80.69 94 ASN A C 1
ATOM 741 O O . ASN A 1 94 ? 2.682 13.314 -7.444 1.00 80.69 94 ASN A O 1
ATOM 745 N N . ASP A 1 95 ? 3.683 11.326 -7.142 1.00 79.94 95 ASP A N 1
ATOM 746 C CA . ASP A 1 95 ? 2.657 10.478 -7.732 1.00 79.94 95 ASP A CA 1
ATOM 747 C C . ASP A 1 95 ? 1.912 9.684 -6.654 1.00 79.94 95 ASP A C 1
ATOM 749 O O . ASP A 1 95 ? 2.526 9.084 -5.767 1.00 79.94 95 ASP A O 1
ATOM 753 N N . LEU A 1 96 ? 0.581 9.679 -6.738 1.00 85.94 96 LEU A N 1
ATOM 754 C CA . LEU A 1 96 ? -0.290 8.917 -5.847 1.00 85.94 96 LEU A CA 1
ATOM 755 C C . LEU A 1 96 ? -0.637 7.595 -6.522 1.00 85.94 96 LEU A C 1
ATOM 757 O O . LEU A 1 96 ? -1.331 7.569 -7.537 1.00 85.94 96 LEU A O 1
ATOM 761 N N . GLY A 1 97 ? -0.235 6.494 -5.894 1.00 87.50 97 GLY A N 1
ATOM 762 C CA . GLY A 1 97 ? -0.512 5.152 -6.389 1.00 87.50 97 GLY A CA 1
ATOM 763 C C . GLY A 1 97 ? -1.105 4.238 -5.327 1.00 87.50 97 GLY A C 1
ATOM 764 O O . GLY A 1 97 ? -0.952 4.463 -4.125 1.00 87.50 97 GLY A O 1
ATOM 765 N N . TYR A 1 98 ? -1.760 3.179 -5.793 1.00 92.62 98 TYR A N 1
ATOM 766 C CA . TYR A 1 98 ? -2.255 2.085 -4.967 1.00 92.62 98 TYR A CA 1
ATOM 767 C C . TYR A 1 98 ? -2.145 0.755 -5.715 1.00 92.62 98 TYR A C 1
ATOM 769 O O . TYR A 1 98 ? -2.221 0.721 -6.944 1.00 92.62 98 TYR A O 1
ATOM 777 N N . ILE A 1 99 ? -1.988 -0.334 -4.973 1.00 94.62 99 ILE A N 1
ATOM 778 C CA . ILE A 1 99 ? -2.170 -1.708 -5.434 1.00 94.62 99 ILE A CA 1
ATOM 779 C C . ILE A 1 99 ? -3.054 -2.379 -4.391 1.00 94.62 99 ILE A C 1
ATOM 781 O O . ILE A 1 99 ? -2.765 -2.324 -3.204 1.00 94.62 99 ILE A O 1
ATOM 785 N N . ILE A 1 100 ? -4.152 -2.992 -4.819 1.00 95.62 100 ILE A N 1
ATOM 786 C CA . ILE A 1 100 ? -5.038 -3.764 -3.944 1.00 95.62 100 ILE A CA 1
ATOM 787 C C . ILE A 1 100 ? -5.089 -5.172 -4.512 1.00 95.62 100 ILE A C 1
ATOM 789 O O . ILE A 1 100 ? -5.216 -5.319 -5.726 1.00 95.62 100 ILE A O 1
ATOM 793 N N . HIS A 1 101 ? -4.992 -6.182 -3.655 1.00 96.12 101 HIS A N 1
ATOM 794 C CA . HIS A 1 101 ? -5.083 -7.576 -4.064 1.00 96.12 101 HIS A CA 1
ATOM 795 C C . HIS A 1 101 ? -6.424 -7.837 -4.765 1.00 96.12 101 HIS A C 1
ATOM 797 O O . HIS A 1 101 ? -7.469 -7.331 -4.346 1.00 96.12 101 HIS A O 1
ATOM 803 N N . SER A 1 102 ? -6.387 -8.630 -5.833 1.00 91.44 102 SER A N 1
ATOM 804 C CA . SER A 1 102 ? -7.505 -8.875 -6.749 1.00 91.44 102 SER A CA 1
ATOM 805 C C . SER A 1 102 ? -8.799 -9.345 -6.065 1.00 91.44 102 SER A C 1
ATOM 807 O O . SER A 1 102 ? -9.877 -8.853 -6.399 1.00 91.44 102 SER A O 1
ATOM 809 N N . ASP A 1 103 ? -8.701 -10.187 -5.034 1.00 93.62 103 ASP A N 1
ATOM 810 C CA . ASP A 1 103 ? -9.830 -10.597 -4.173 1.00 93.62 103 ASP A CA 1
ATOM 811 C C . ASP A 1 103 ? -10.623 -9.438 -3.535 1.00 93.62 103 ASP A C 1
ATOM 813 O O . ASP A 1 103 ? -11.805 -9.584 -3.221 1.00 93.62 103 ASP A O 1
ATOM 817 N N . TYR A 1 104 ? -9.995 -8.274 -3.345 1.00 93.31 104 TYR A N 1
ATOM 818 C CA . TYR A 1 104 ? -10.603 -7.099 -2.710 1.00 93.31 104 TYR A CA 1
ATOM 819 C C . TYR A 1 104 ? -11.006 -6.017 -3.722 1.00 93.31 104 TYR A C 1
ATOM 821 O O . TYR A 1 104 ? -11.377 -4.896 -3.352 1.00 93.31 104 TYR A O 1
ATOM 829 N N . TRP A 1 105 ? -10.948 -6.321 -5.020 1.00 90.19 105 TRP A N 1
ATOM 830 C CA . TRP A 1 105 ? -11.462 -5.429 -6.054 1.00 90.19 105 TRP A CA 1
ATOM 831 C C . TRP A 1 105 ? -12.984 -5.323 -5.985 1.00 90.19 105 TRP A C 1
ATOM 833 O O . TRP A 1 105 ? -13.665 -6.184 -5.434 1.00 90.19 105 TRP A O 1
ATOM 843 N N . ARG A 1 106 ? -13.526 -4.249 -6.575 1.00 89.69 106 ARG A N 1
ATOM 844 C CA . ARG A 1 106 ? -14.981 -4.016 -6.667 1.00 89.69 106 ARG A CA 1
ATOM 845 C C . ARG A 1 106 ? -15.705 -3.947 -5.314 1.00 89.69 106 ARG A C 1
ATOM 847 O O . ARG A 1 106 ? -16.823 -4.421 -5.144 1.00 89.69 106 ARG A O 1
ATOM 854 N N . GLN A 1 107 ? -15.006 -3.385 -4.332 1.00 90.75 107 GLN A N 1
ATOM 855 C CA . GLN A 1 107 ? -15.522 -3.122 -2.984 1.00 90.75 107 GLN A CA 1
ATOM 856 C C . GLN A 1 107 ? -15.226 -1.678 -2.532 1.00 90.75 107 GLN A C 1
ATOM 858 O O . GLN A 1 107 ? -15.482 -1.283 -1.393 1.00 90.75 107 GLN A O 1
ATOM 863 N N . GLY A 1 108 ? -14.654 -0.860 -3.423 1.00 89.75 108 GLY A N 1
ATOM 864 C CA . GLY A 1 108 ? -14.338 0.549 -3.178 1.00 89.75 108 GLY A CA 1
ATOM 865 C C . GLY A 1 108 ? -13.086 0.828 -2.334 1.00 89.75 108 GLY A C 1
ATOM 866 O O . GLY A 1 108 ? -12.805 1.997 -2.089 1.00 89.75 108 GLY A O 1
ATOM 867 N N . TYR A 1 109 ? -12.317 -0.183 -1.911 1.00 91.81 109 TYR A N 1
ATOM 868 C CA . TYR A 1 109 ? -11.132 0.019 -1.057 1.00 91.81 109 TYR A CA 1
ATOM 869 C C . TYR A 1 109 ? -10.038 0.867 -1.714 1.00 91.81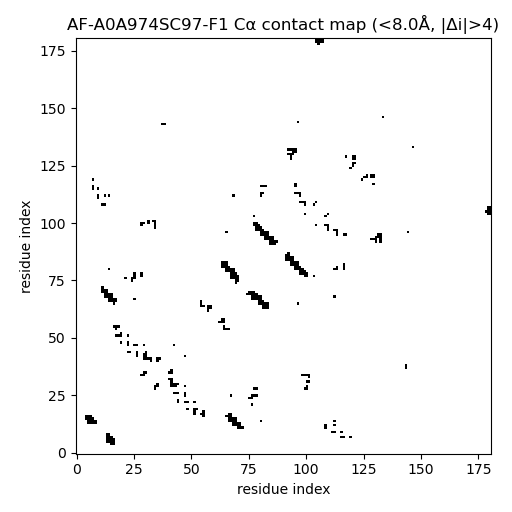 109 TYR A C 1
ATOM 871 O O . TYR A 1 109 ? -9.511 1.779 -1.085 1.00 91.81 109 TYR A O 1
ATOM 879 N N . ALA A 1 110 ? -9.750 0.633 -2.998 1.00 89.88 110 ALA A N 1
ATOM 880 C CA . ALA A 1 110 ? -8.792 1.440 -3.755 1.00 89.88 110 ALA A CA 1
ATOM 881 C C . ALA A 1 110 ? -9.176 2.931 -3.780 1.00 89.88 110 ALA A C 1
ATOM 883 O O . ALA A 1 110 ? -8.344 3.805 -3.548 1.00 89.88 110 ALA A O 1
ATOM 884 N N . TYR A 1 111 ? -10.459 3.221 -4.023 1.00 89.69 111 TYR A N 1
ATOM 885 C CA . TYR A 1 111 ? -10.973 4.589 -4.029 1.00 89.69 111 TYR A CA 1
ATOM 886 C C . TYR A 1 111 ? -10.925 5.223 -2.634 1.00 89.69 111 TYR A C 1
ATOM 888 O O . TYR A 1 111 ? -10.519 6.376 -2.507 1.00 89.69 111 TYR A O 1
ATOM 896 N N . GLU A 1 112 ? -11.316 4.478 -1.597 1.00 91.69 112 GLU A N 1
ATOM 897 C CA . GLU A 1 112 ? -11.251 4.930 -0.204 1.00 91.69 1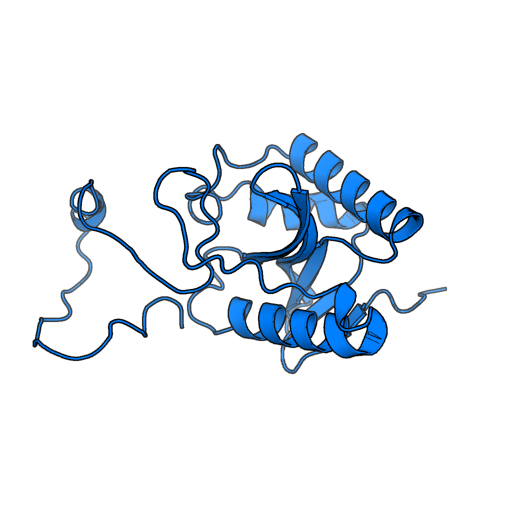12 GLU A CA 1
ATOM 898 C C . GLU A 1 112 ? -9.821 5.308 0.194 1.00 91.69 112 GLU A C 1
ATOM 900 O O . GLU A 1 112 ? -9.609 6.426 0.664 1.00 91.69 112 GLU A O 1
ATOM 905 N N . ALA A 1 113 ? -8.846 4.439 -0.092 1.00 91.69 113 ALA A N 1
ATOM 906 C CA . ALA A 1 113 ? -7.437 4.692 0.194 1.00 91.69 113 ALA A CA 1
ATOM 907 C C . ALA A 1 113 ? -6.884 5.886 -0.599 1.00 91.69 113 ALA A C 1
ATOM 909 O O . ALA A 1 113 ? -6.271 6.789 -0.032 1.00 91.69 113 ALA A O 1
ATOM 910 N N . ALA A 1 114 ? -7.138 5.945 -1.911 1.00 89.12 114 ALA A N 1
ATOM 911 C CA . ALA A 1 114 ? -6.658 7.047 -2.743 1.00 89.12 114 ALA A CA 1
ATOM 912 C C . ALA A 1 114 ? -7.245 8.398 -2.305 1.00 89.12 114 ALA A C 1
ATOM 914 O O . ALA A 1 114 ? -6.538 9.405 -2.252 1.00 89.12 114 ALA A O 1
ATOM 915 N N . LYS A 1 115 ? -8.538 8.427 -1.956 1.00 88.31 115 LYS A N 1
ATOM 916 C CA . LYS A 1 115 ? -9.205 9.634 -1.462 1.00 88.31 115 LYS A CA 1
ATOM 917 C C . LYS A 1 115 ? -8.612 10.092 -0.131 1.00 88.31 115 LYS A C 1
ATOM 919 O O . LYS A 1 115 ? -8.367 11.285 0.028 1.00 88.31 115 LYS A O 1
ATOM 924 N N . SER A 1 116 ? -8.373 9.174 0.803 1.00 90.25 116 SER A N 1
ATOM 925 C CA . SER A 1 116 ? -7.834 9.522 2.118 1.00 90.25 116 SER A CA 1
ATOM 926 C C . SER A 1 116 ? -6.378 9.988 2.042 1.00 90.25 116 SER A C 1
ATOM 928 O O . SER A 1 116 ? -6.025 10.959 2.704 1.00 90.25 116 SER A O 1
ATOM 930 N N . ILE A 1 117 ? -5.557 9.379 1.179 1.00 89.06 117 ILE A N 1
ATOM 931 C CA . ILE A 1 117 ? -4.176 9.822 0.923 1.00 89.06 117 ILE A CA 1
ATOM 932 C C . ILE A 1 117 ? -4.152 11.209 0.294 1.00 89.06 117 ILE A C 1
ATOM 934 O O . ILE A 1 117 ? -3.347 12.043 0.697 1.00 89.06 117 ILE A O 1
ATOM 938 N N . LEU A 1 118 ? -5.049 11.490 -0.654 1.00 84.44 118 LEU A N 1
ATOM 939 C CA . LEU A 1 118 ? -5.146 12.821 -1.244 1.00 84.44 118 LEU A CA 1
ATOM 940 C C . LEU A 1 118 ? -5.483 13.879 -0.183 1.00 84.44 118 LEU A C 1
ATOM 942 O O . LEU A 1 118 ? -4.864 14.940 -0.159 1.00 84.44 118 LEU A O 1
ATOM 946 N N . SER A 1 119 ? -6.434 13.585 0.708 1.00 83.94 119 SER A N 1
ATOM 947 C CA . SER A 1 119 ? -6.772 14.472 1.827 1.00 83.94 119 SER A CA 1
ATOM 948 C C . SER A 1 119 ? -5.597 14.668 2.786 1.00 83.94 119 SER A C 1
ATOM 950 O O . SER A 1 119 ? -5.302 15.809 3.132 1.00 83.94 119 SER A O 1
ATOM 952 N N . TYR A 1 120 ? -4.901 13.590 3.156 1.00 84.69 120 TYR A N 1
ATOM 953 C CA . TYR A 1 120 ? -3.701 13.647 3.993 1.00 84.69 120 TYR A CA 1
ATOM 954 C C . TYR A 1 120 ? -2.614 14.519 3.362 1.00 84.69 120 TYR A C 1
ATOM 956 O O . TYR A 1 120 ? -2.046 15.385 4.013 1.00 84.69 120 TYR A O 1
ATOM 964 N N . ALA A 1 121 ? -2.362 14.347 2.069 1.00 82.06 121 ALA A N 1
ATOM 965 C CA . ALA A 1 121 ? -1.309 15.069 1.377 1.00 82.06 121 ALA A CA 1
ATOM 966 C C . ALA A 1 121 ? -1.572 16.580 1.312 1.00 82.06 121 ALA A C 1
ATOM 968 O O . ALA A 1 121 ? -0.653 17.371 1.493 1.00 82.06 121 ALA A O 1
ATOM 969 N N . VAL A 1 122 ? -2.829 16.990 1.118 1.00 76.31 122 VAL A N 1
ATOM 970 C CA . VAL A 1 122 ? -3.203 18.413 1.143 1.00 76.31 122 VAL A CA 1
ATOM 971 C C . VAL A 1 122 ? -3.056 19.003 2.549 1.00 76.31 122 VAL A C 1
ATOM 973 O O . VAL A 1 122 ? -2.566 20.121 2.681 1.00 76.31 122 VAL A O 1
ATOM 976 N N . GLN A 1 123 ? -3.469 18.267 3.584 1.00 77.88 123 GLN A N 1
ATOM 977 C CA . GLN A 1 123 ? -3.519 18.770 4.963 1.00 77.88 123 GLN A CA 1
ATOM 978 C C . GLN A 1 123 ? -2.151 18.761 5.655 1.00 77.88 123 GLN A C 1
ATOM 980 O O . GLN A 1 123 ? -1.768 19.755 6.263 1.00 77.88 123 GLN A O 1
ATOM 985 N N . GLU A 1 124 ? -1.411 17.660 5.536 1.00 75.12 124 GLU A N 1
ATOM 986 C CA . GLU A 1 124 ? -0.205 17.393 6.331 1.00 75.12 124 GLU A CA 1
ATOM 987 C C . GLU A 1 124 ? 1.088 17.640 5.548 1.00 75.12 124 GLU A C 1
ATOM 989 O O . GLU A 1 124 ? 2.110 18.004 6.127 1.00 75.12 124 GLU A O 1
ATOM 994 N N . LEU A 1 125 ? 1.062 17.457 4.222 1.00 68.38 125 LEU A N 1
ATOM 995 C CA . LEU A 1 125 ? 2.233 17.672 3.362 1.00 68.38 125 LEU A CA 1
ATOM 996 C C . LEU A 1 125 ? 2.176 19.023 2.630 1.00 68.38 125 LEU A C 1
ATOM 998 O O . LEU A 1 125 ? 3.202 19.489 2.142 1.00 68.38 125 LEU A O 1
ATOM 1002 N N . GLY A 1 126 ? 1.014 19.677 2.575 1.00 63.69 126 GLY A N 1
ATOM 1003 C CA . GLY A 1 126 ? 0.803 20.947 1.880 1.00 63.69 126 GLY A CA 1
ATOM 1004 C C . GLY A 1 126 ? 0.534 20.798 0.375 1.00 63.69 126 GLY A C 1
ATOM 1005 O O . GLY A 1 126 ? 0.985 19.862 -0.284 1.00 63.69 126 GLY A O 1
ATOM 1006 N N . GLU A 1 127 ? -0.199 21.761 -0.194 1.00 52.81 127 GLU A N 1
ATOM 1007 C CA . GLU A 1 127 ? -0.726 21.716 -1.572 1.00 52.81 127 GLU A CA 1
ATOM 1008 C C . GLU A 1 127 ? 0.343 21.509 -2.659 1.00 52.81 127 GLU A C 1
ATOM 1010 O O . GLU A 1 127 ? 0.086 20.857 -3.671 1.00 52.81 127 GLU A O 1
ATOM 1015 N N . SER A 1 128 ? 1.563 22.016 -2.453 1.00 56.06 128 SER A N 1
ATOM 1016 C CA . SER A 1 128 ? 2.677 21.869 -3.402 1.00 56.06 128 SER A CA 1
ATOM 1017 C C . SER A 1 128 ? 3.181 20.431 -3.535 1.00 56.06 128 SER A C 1
ATOM 1019 O O . SER A 1 128 ? 3.785 20.090 -4.553 1.00 56.06 128 SER A O 1
ATOM 1021 N N . ASN A 1 129 ? 2.902 19.579 -2.545 1.00 51.00 129 ASN A N 1
ATOM 1022 C CA . ASN A 1 129 ? 3.245 18.162 -2.562 1.00 51.00 129 ASN A CA 1
ATOM 1023 C C . ASN A 1 129 ? 2.166 17.294 -3.223 1.00 51.00 129 ASN A C 1
ATOM 1025 O O . ASN A 1 129 ? 2.348 16.081 -3.338 1.00 51.00 129 ASN A O 1
ATOM 1029 N N . VAL A 1 130 ? 1.084 17.910 -3.709 1.00 47.56 130 VAL A N 1
ATOM 1030 C CA . VAL A 1 130 ? -0.028 17.250 -4.390 1.00 47.56 130 VAL A CA 1
ATOM 1031 C C . VAL A 1 130 ? -0.194 17.848 -5.779 1.00 47.56 130 VAL A C 1
ATOM 1033 O O . VAL A 1 130 ? -1.067 18.678 -6.028 1.00 47.56 130 VAL A O 1
ATOM 1036 N N . ARG A 1 131 ? 0.609 17.389 -6.741 1.00 47.75 131 ARG A N 1
ATOM 1037 C CA . ARG A 1 131 ? 0.235 17.551 -8.146 1.00 47.75 131 ARG A CA 1
ATOM 1038 C C . ARG A 1 131 ? -0.474 16.278 -8.565 1.00 47.75 131 ARG A C 1
ATOM 1040 O O . ARG A 1 131 ? 0.092 15.195 -8.529 1.00 47.75 131 ARG A O 1
ATOM 1047 N N . ARG A 1 132 ? -1.753 16.401 -8.923 1.00 38.47 132 ARG A N 1
ATOM 1048 C CA . ARG A 1 132 ? -2.528 15.305 -9.502 1.00 38.47 132 ARG A CA 1
ATOM 1049 C C . ARG A 1 132 ? -1.874 14.945 -10.841 1.00 38.47 132 ARG A C 1
ATOM 1051 O O . ARG A 1 132 ? -2.251 15.508 -11.865 1.00 38.47 132 ARG A O 1
ATOM 1058 N N . SER A 1 133 ? -0.897 14.040 -10.841 1.00 37.03 133 SER A N 1
ATOM 1059 C CA . SER A 1 133 ? -0.356 13.407 -12.047 1.00 37.03 133 SER A CA 1
ATOM 1060 C C . SER A 1 133 ? -1.399 12.428 -12.599 1.00 37.03 133 SER A C 1
ATOM 1062 O O . SER A 1 133 ? -1.278 11.212 -12.592 1.00 37.03 133 SER A O 1
ATOM 1064 N N . CYS A 1 134 ? -2.513 12.998 -13.028 1.00 33.94 134 CYS A N 1
ATOM 1065 C CA . CYS A 1 134 ? -3.454 12.394 -13.944 1.00 33.94 134 CYS A CA 1
ATOM 1066 C C . CYS A 1 134 ? -3.292 13.295 -15.184 1.00 33.94 134 CYS A C 1
ATOM 1068 O O . CYS A 1 134 ? -4.116 14.170 -15.455 1.00 33.94 134 CYS A O 1
ATOM 1070 N N . SER A 1 135 ? -2.123 13.224 -15.834 1.00 27.48 135 SER A N 1
ATOM 1071 C CA . SER A 1 135 ? -1.828 13.984 -17.047 1.00 27.48 135 SER A CA 1
ATOM 1072 C C . SER A 1 135 ? -2.775 13.505 -18.145 1.00 27.48 135 SER A C 1
ATOM 1074 O O . SER A 1 135 ? -2.643 12.422 -18.704 1.00 27.48 135 SER A O 1
ATOM 1076 N N . LEU A 1 136 ? -3.760 14.336 -18.481 1.00 28.86 136 LEU A N 1
ATOM 1077 C CA . LEU A 1 136 ? -4.649 14.131 -19.628 1.00 28.86 136 LEU A CA 1
ATOM 1078 C C . LEU A 1 136 ? -3.946 14.348 -20.986 1.00 28.86 136 LEU A C 1
ATOM 1080 O O . LEU A 1 136 ? -4.617 14.423 -22.015 1.00 28.86 136 LEU A O 1
ATOM 1084 N N . THR A 1 137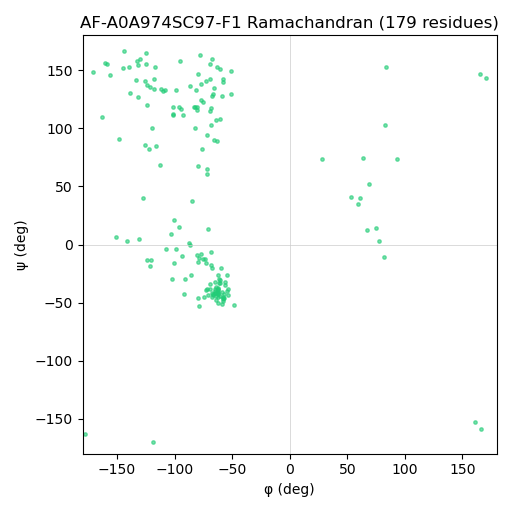 ? -2.616 14.423 -21.023 1.00 26.02 137 THR A N 1
ATOM 1085 C CA . THR A 1 137 ? -1.832 14.812 -22.201 1.00 26.02 137 THR A CA 1
ATOM 1086 C C . THR A 1 137 ? -0.483 14.088 -22.209 1.00 26.02 137 THR A C 1
ATOM 1088 O O . THR A 1 137 ? 0.451 14.523 -21.546 1.00 26.02 137 THR A O 1
ATOM 1091 N N . ASP A 1 138 ? -0.394 12.918 -22.838 1.00 25.05 138 ASP A N 1
ATOM 1092 C CA . ASP A 1 138 ? 0.207 12.737 -24.170 1.00 25.05 138 ASP A CA 1
ATOM 1093 C C . ASP A 1 138 ? 0.361 11.241 -24.495 1.00 25.05 138 ASP A C 1
ATOM 1095 O O . ASP A 1 138 ? 0.607 10.398 -23.635 1.00 25.05 138 ASP A O 1
ATOM 1099 N N . SER A 1 139 ? 0.157 10.893 -25.760 1.00 30.47 139 SER A N 1
ATOM 1100 C CA . SER A 1 139 ? -0.057 9.529 -26.255 1.00 30.47 139 SER A CA 1
ATOM 1101 C C . SER A 1 139 ? 1.219 8.720 -26.547 1.00 30.47 139 SER A C 1
ATOM 1103 O O . SER A 1 139 ? 1.239 7.982 -27.530 1.00 30.47 139 SER A O 1
ATOM 1105 N N . SER A 1 140 ? 2.293 8.839 -25.761 1.00 26.42 140 SER A N 1
ATOM 1106 C CA . SER A 1 140 ? 3.588 8.238 -26.152 1.00 26.42 140 SER A CA 1
ATOM 1107 C C . SER A 1 140 ? 4.437 7.590 -25.055 1.00 26.42 140 SER A C 1
ATOM 1109 O O . SER A 1 140 ? 5.492 7.050 -25.375 1.00 26.42 140 SER A O 1
ATOM 1111 N N . VAL A 1 141 ? 3.984 7.526 -23.801 1.00 30.33 141 VAL A N 1
ATOM 1112 C CA . VAL A 1 141 ? 4.698 6.795 -22.735 1.00 30.33 141 VAL A CA 1
ATOM 1113 C C . VAL A 1 141 ? 3.814 5.684 -22.178 1.00 30.33 141 VAL A C 1
ATOM 1115 O O . VAL A 1 141 ? 2.888 5.910 -21.405 1.00 30.33 141 VAL A O 1
ATOM 1118 N N . GLY A 1 142 ? 4.078 4.461 -22.638 1.00 29.72 142 GLY A N 1
ATOM 1119 C CA . GLY A 1 142 ? 3.479 3.244 -22.106 1.00 29.72 142 GLY A CA 1
ATOM 1120 C C . GLY A 1 142 ? 3.995 2.973 -20.696 1.00 29.72 142 GLY A C 1
ATOM 1121 O O . GLY A 1 142 ? 5.113 2.505 -20.521 1.00 29.72 142 GLY A O 1
ATOM 1122 N N . GLY A 1 143 ? 3.169 3.273 -19.700 1.00 27.3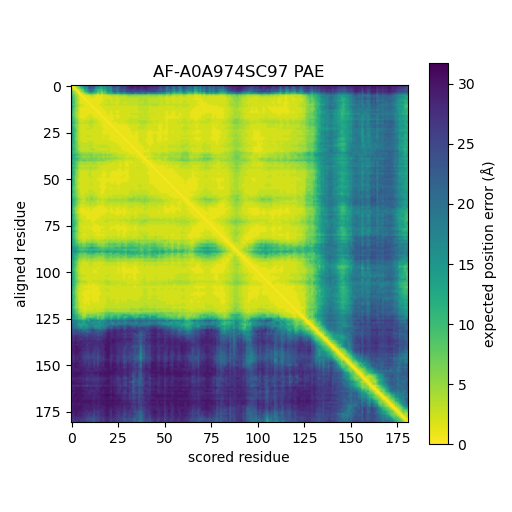3 143 GLY A N 1
ATOM 1123 C CA . GLY A 1 143 ? 3.393 2.953 -18.295 1.00 27.33 143 GLY A CA 1
ATOM 1124 C C . GLY A 1 143 ? 2.061 3.074 -17.571 1.00 27.33 143 GLY A C 1
ATOM 1125 O O . GLY A 1 143 ? 1.484 4.154 -17.488 1.00 27.33 143 GLY A O 1
ATOM 1126 N N . ALA A 1 144 ? 1.506 1.942 -17.155 1.00 29.25 144 ALA A N 1
ATOM 1127 C CA . ALA A 1 144 ? 0.142 1.829 -16.676 1.00 29.25 144 ALA A CA 1
ATOM 1128 C C . ALA A 1 144 ? -0.041 2.472 -15.291 1.00 29.25 144 ALA A C 1
ATOM 1130 O O . ALA A 1 144 ? 0.113 1.827 -14.262 1.00 29.25 144 ALA A O 1
ATOM 1131 N N . ALA A 1 145 ? -0.456 3.736 -15.279 1.00 29.14 145 ALA A N 1
ATOM 1132 C CA . ALA A 1 145 ? -1.131 4.362 -14.151 1.00 29.14 145 ALA A CA 1
ATOM 1133 C C . ALA A 1 145 ? -2.539 4.735 -14.612 1.00 29.14 145 ALA A C 1
ATOM 1135 O O . ALA A 1 145 ? -2.810 5.845 -15.069 1.00 29.14 145 ALA A O 1
ATOM 1136 N N . PHE A 1 146 ? -3.462 3.778 -14.545 1.00 29.59 146 PHE A N 1
ATOM 1137 C CA . PHE A 1 146 ? -4.862 4.046 -14.844 1.00 29.59 146 PHE A CA 1
ATOM 1138 C C . PHE A 1 146 ? -5.540 4.715 -13.638 1.00 29.59 146 PHE A C 1
ATOM 1140 O O . PHE A 1 146 ? -6.423 4.168 -12.984 1.00 29.59 146 PHE A O 1
ATOM 1147 N N . CYS A 1 147 ? -5.121 5.950 -13.365 1.00 30.34 147 CYS A N 1
ATOM 1148 C CA . CYS A 1 147 ? -5.920 6.956 -12.680 1.00 30.34 147 CYS A CA 1
ATOM 1149 C C . CYS A 1 147 ? -7.097 7.289 -13.617 1.00 30.34 147 CYS A C 1
ATOM 1151 O O . CYS A 1 147 ? -6.965 8.107 -14.516 1.00 30.34 147 CYS A O 1
ATOM 1153 N N . CYS A 1 148 ? -8.220 6.568 -13.481 1.00 28.41 148 CYS A N 1
ATOM 1154 C CA . CYS A 1 148 ? -9.522 6.845 -14.110 1.00 28.41 148 CYS A CA 1
ATOM 1155 C C . CYS A 1 148 ? -9.484 7.601 -15.462 1.00 28.41 148 CYS A C 1
ATOM 1157 O O . CYS A 1 148 ? -9.846 8.772 -15.515 1.00 28.41 148 CYS A O 1
ATOM 1159 N N . SER A 1 149 ? -9.088 6.955 -16.565 1.00 27.52 149 SER A N 1
ATOM 1160 C CA . SER A 1 149 ? -9.754 7.059 -17.883 1.00 27.52 149 SER A CA 1
ATOM 1161 C C . SER A 1 149 ? -8.897 6.507 -19.029 1.00 27.52 149 SER A C 1
ATOM 1163 O O . SER A 1 149 ? -7.690 6.700 -19.077 1.00 27.52 149 SER A O 1
ATOM 1165 N N . ARG A 1 150 ? -9.607 5.934 -20.018 1.00 24.06 150 ARG A N 1
ATOM 1166 C CA . ARG A 1 150 ? -9.193 5.675 -21.416 1.00 24.06 150 ARG A CA 1
ATOM 1167 C C . ARG A 1 150 ? -8.589 4.294 -21.754 1.00 24.06 150 ARG A C 1
ATOM 1169 O O . ARG A 1 150 ? -7.416 4.153 -22.067 1.00 24.06 150 ARG A O 1
ATOM 1176 N N . TYR A 1 151 ? -9.453 3.270 -21.789 1.00 26.55 151 TYR A N 1
ATOM 1177 C CA . TYR A 1 151 ? -9.173 1.987 -22.441 1.00 26.55 151 TYR A CA 1
ATOM 1178 C C . TYR A 1 151 ? -9.482 2.210 -23.925 1.00 26.55 151 TYR A C 1
ATOM 1180 O O . TYR A 1 151 ? -10.647 2.303 -24.321 1.00 26.55 151 TYR A O 1
ATOM 1188 N N . SER A 1 152 ? -8.445 2.425 -24.732 1.00 25.61 152 SER A N 1
ATOM 1189 C CA . SER A 1 152 ? -8.573 2.485 -26.187 1.00 25.61 152 SER A CA 1
ATOM 1190 C C . SER A 1 152 ? -8.472 1.071 -26.754 1.00 25.61 152 SER A C 1
ATOM 1192 O O . SER A 1 152 ? -7.658 0.268 -26.319 1.00 25.61 152 SER A O 1
ATOM 1194 N N . LYS A 1 153 ? -9.359 0.779 -27.704 1.00 31.39 153 LYS A N 1
ATOM 1195 C CA . LYS A 1 153 ? -9.540 -0.496 -28.410 1.00 31.39 153 LYS A CA 1
ATOM 1196 C C . LYS A 1 153 ? -8.232 -1.057 -28.996 1.00 31.39 153 LYS A C 1
ATOM 1198 O O . LYS A 1 153 ? -7.467 -0.274 -29.552 1.00 31.39 153 LYS A O 1
ATOM 1203 N N . LYS A 1 154 ? -8.174 -2.404 -29.062 1.00 29.12 154 LYS A N 1
ATOM 1204 C CA . LYS A 1 154 ? -7.112 -3.301 -29.590 1.00 29.12 154 LYS A CA 1
ATOM 1205 C C . LYS A 1 154 ? -6.024 -3.518 -28.522 1.00 29.12 154 LYS A C 1
ATOM 1207 O O . LYS A 1 154 ? -5.330 -2.575 -28.202 1.00 29.12 154 LYS A O 1
ATOM 1212 N N . ASP A 1 155 ? -5.928 -4.633 -27.792 1.00 27.12 155 ASP A N 1
ATOM 1213 C CA . ASP A 1 155 ? -5.933 -6.036 -28.218 1.00 27.12 155 ASP A CA 1
ATOM 1214 C C . ASP A 1 155 ? -6.318 -7.017 -27.071 1.00 27.12 155 ASP A C 1
ATOM 1216 O O . ASP A 1 155 ? -6.165 -6.723 -25.891 1.00 27.12 155 ASP A O 1
ATOM 1220 N N . ASN A 1 156 ? -6.842 -8.193 -27.451 1.00 31.52 156 ASN A N 1
ATOM 1221 C CA . ASN A 1 156 ? -6.908 -9.474 -26.713 1.00 31.52 156 ASN A CA 1
ATOM 1222 C C . ASN A 1 156 ? -7.651 -9.652 -25.363 1.00 31.52 156 ASN A C 1
ATOM 1224 O O . ASN A 1 156 ? -7.293 -10.508 -24.560 1.00 31.52 156 ASN A O 1
ATOM 1228 N N . TYR A 1 157 ? -8.826 -9.038 -25.183 1.00 30.47 157 TYR A N 1
ATOM 1229 C CA . TYR A 1 157 ? -9.811 -9.494 -2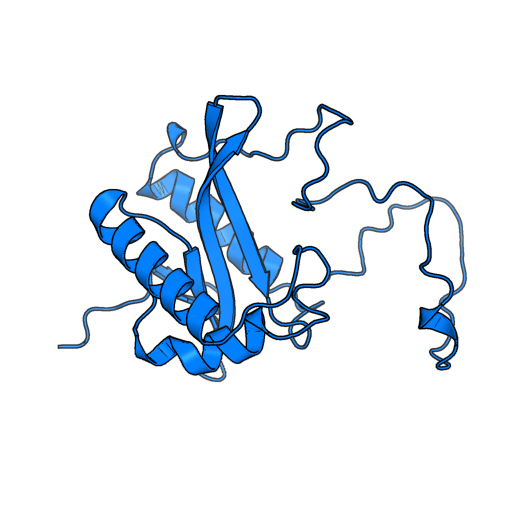4.169 1.00 30.47 157 TYR A CA 1
ATOM 1230 C C . TYR A 1 157 ? -10.584 -10.776 -24.579 1.00 30.47 157 TYR A C 1
ATOM 1232 O O . TYR A 1 157 ? -11.268 -11.407 -23.773 1.00 30.47 157 TYR A O 1
ATOM 1240 N N . ALA A 1 158 ? -10.496 -11.182 -25.851 1.00 32.06 158 ALA A N 1
ATOM 1241 C CA . ALA A 1 158 ? -11.279 -12.288 -26.409 1.00 32.06 158 ALA A CA 1
ATOM 1242 C C . ALA A 1 158 ? -10.832 -13.683 -25.930 1.00 32.06 158 ALA A C 1
ATOM 1244 O O . ALA A 1 158 ? -11.588 -14.642 -26.061 1.00 32.06 158 ALA A O 1
ATOM 1245 N N . GLU A 1 159 ? -9.640 -13.818 -25.346 1.00 31.70 159 GLU A N 1
ATOM 1246 C CA . GLU A 1 159 ? -9.102 -15.128 -24.966 1.00 31.70 159 GLU A CA 1
ATOM 1247 C C . GLU A 1 159 ? -9.567 -15.593 -23.572 1.00 31.70 159 GLU A C 1
ATOM 1249 O O . GLU A 1 159 ? -9.741 -16.789 -23.338 1.00 31.70 159 GLU A O 1
ATOM 1254 N N . TYR A 1 160 ? -9.910 -14.656 -22.680 1.00 31.00 160 TYR A N 1
ATOM 1255 C CA . TYR A 1 160 ? -10.338 -14.949 -21.303 1.00 31.00 160 TYR A CA 1
ATOM 1256 C C . TYR A 1 160 ? -11.803 -15.403 -21.170 1.00 31.00 160 TYR A C 1
ATOM 1258 O O . TYR A 1 160 ? -12.189 -15.982 -20.156 1.00 31.00 160 TYR A O 1
ATOM 1266 N N . THR A 1 161 ? -12.632 -15.214 -22.200 1.00 30.88 161 THR A N 1
ATOM 1267 C CA . THR A 1 161 ? -14.075 -15.530 -22.149 1.00 30.88 161 THR A CA 1
ATOM 1268 C C . THR A 1 161 ? -14.423 -16.984 -22.493 1.00 30.88 161 THR A C 1
ATOM 1270 O O . THR A 1 161 ? -15.583 -17.378 -22.382 1.00 30.88 161 THR A O 1
ATOM 1273 N N . LYS A 1 162 ? -13.437 -17.840 -22.805 1.00 29.91 162 LYS A N 1
ATOM 1274 C CA . LYS A 1 162 ? -13.668 -19.280 -23.053 1.00 29.91 162 LYS A CA 1
ATOM 1275 C C . LYS A 1 162 ? -14.085 -20.088 -21.808 1.00 29.91 162 LYS A C 1
ATOM 1277 O O . LYS A 1 162 ? -14.449 -21.249 -21.956 1.00 29.91 162 LYS A O 1
ATOM 1282 N N . LYS A 1 163 ? -14.079 -19.504 -20.599 1.00 31.83 163 LYS A N 1
ATOM 1283 C CA . LYS A 1 163 ? -14.453 -20.175 -19.332 1.00 31.83 163 LYS A CA 1
ATOM 1284 C C . LYS A 1 163 ? -15.872 -19.870 -18.807 1.00 31.83 163 LYS A C 1
ATOM 1286 O O . LYS A 1 163 ? -16.143 -20.102 -17.637 1.00 31.83 163 LYS A O 1
ATOM 1291 N N . GLY A 1 164 ? -16.795 -19.411 -19.658 1.00 27.81 164 GLY A N 1
ATOM 1292 C CA . GLY A 1 164 ? -18.237 -19.543 -19.388 1.00 27.81 164 GLY A CA 1
ATOM 1293 C C . GLY A 1 164 ? -18.803 -18.709 -18.230 1.00 27.81 164 GLY A C 1
ATOM 1294 O O . GLY A 1 164 ? -19.510 -19.250 -17.385 1.00 27.81 164 GLY A O 1
ATOM 1295 N N . TRP A 1 165 ? -18.560 -17.394 -18.211 1.00 25.64 165 TRP A N 1
ATOM 1296 C CA . TRP A 1 165 ? -19.262 -16.476 -17.299 1.00 25.64 165 TRP A CA 1
ATOM 1297 C C . TRP A 1 165 ? -20.417 -15.754 -18.027 1.00 25.64 165 TRP A C 1
ATOM 1299 O O . TRP A 1 165 ? -20.205 -15.275 -19.145 1.00 25.64 165 TRP A O 1
ATOM 1309 N N . PRO A 1 166 ? -21.641 -15.682 -17.461 1.00 28.14 166 PRO A N 1
ATOM 1310 C CA . PRO A 1 166 ? -22.823 -15.217 -18.187 1.00 28.14 166 PRO A CA 1
ATOM 1311 C C . PRO A 1 166 ? -22.811 -13.715 -18.520 1.00 28.14 166 PRO A C 1
ATOM 1313 O O . PRO A 1 166 ? -22.369 -12.865 -17.749 1.00 28.14 166 PRO A O 1
ATOM 1316 N N . LEU A 1 167 ? -23.328 -13.437 -19.720 1.00 27.36 167 LEU A N 1
ATOM 1317 C CA . LEU A 1 167 ? -23.365 -12.175 -20.459 1.00 27.36 167 LEU A CA 1
ATOM 1318 C C . LEU A 1 167 ? -24.254 -11.105 -19.798 1.00 27.36 167 LEU A C 1
ATOM 1320 O O . LEU A 1 167 ? -25.451 -11.321 -19.625 1.00 27.36 167 LEU A O 1
ATOM 1324 N N . ALA A 1 168 ? -23.715 -9.902 -19.575 1.00 28.36 168 ALA A N 1
ATOM 1325 C CA . ALA A 1 168 ? -24.525 -8.691 -19.428 1.00 28.36 168 ALA A CA 1
ATOM 1326 C C . ALA A 1 168 ? -24.669 -8.011 -20.800 1.00 28.36 168 ALA A C 1
ATOM 1328 O O . ALA A 1 168 ? -23.703 -7.534 -21.400 1.00 28.36 168 ALA A O 1
ATOM 1329 N N . THR A 1 169 ? -25.889 -8.023 -21.334 1.00 28.34 169 THR A N 1
ATOM 1330 C CA . THR A 1 169 ? -26.231 -7.509 -22.661 1.00 28.34 169 THR A CA 1
ATOM 1331 C C . THR A 1 169 ? -26.226 -5.982 -22.742 1.00 28.34 169 THR A C 1
ATOM 1333 O O . THR A 1 169 ? -26.702 -5.265 -21.870 1.00 28.34 169 THR A O 1
ATOM 1336 N N . ARG A 1 170 ? -25.719 -5.525 -23.883 1.00 28.89 170 ARG A N 1
ATOM 1337 C CA . ARG A 1 170 ? -25.455 -4.163 -24.350 1.00 28.89 170 ARG A CA 1
ATOM 1338 C C . ARG A 1 170 ? -26.736 -3.334 -24.573 1.00 28.89 170 ARG A C 1
ATOM 1340 O O . ARG A 1 170 ? -27.561 -3.726 -25.396 1.00 28.89 170 ARG A O 1
ATOM 1347 N N . LYS A 1 171 ? -26.820 -2.117 -24.018 1.00 27.70 171 LYS A N 1
ATOM 1348 C CA . LYS A 1 171 ? -27.500 -0.973 -24.665 1.00 27.70 171 LYS A CA 1
ATOM 1349 C C . LYS A 1 171 ? -26.636 0.289 -24.577 1.00 27.70 171 LYS A C 1
ATOM 1351 O O . LYS A 1 171 ? -25.863 0.470 -23.646 1.00 27.70 171 LYS A O 1
ATOM 1356 N N . LYS A 1 172 ? -26.675 1.043 -25.678 1.00 34.66 172 LYS A N 1
ATOM 1357 C CA . LYS A 1 172 ? -25.826 2.183 -26.046 1.00 34.66 172 LYS A CA 1
ATOM 1358 C C . LYS A 1 172 ? -26.094 3.399 -25.149 1.00 34.66 172 LYS A C 1
ATOM 1360 O O . LYS A 1 172 ? -27.202 3.539 -24.655 1.00 34.66 172 LYS A O 1
ATOM 1365 N N . THR A 1 173 ? -25.072 4.256 -25.063 1.00 29.69 173 THR A N 1
ATOM 1366 C CA . THR A 1 173 ? -25.051 5.603 -24.463 1.00 29.69 173 THR A CA 1
ATOM 1367 C C . THR A 1 173 ? -25.312 5.659 -22.965 1.00 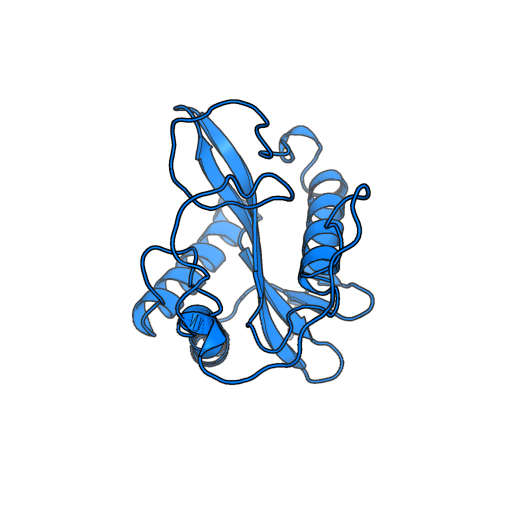29.69 173 THR A C 1
ATOM 1369 O O . THR A 1 173 ? -26.366 6.103 -22.550 1.00 29.69 173 THR A O 1
ATOM 1372 N N . GLU A 1 174 ? -24.317 5.247 -22.182 1.00 24.80 174 GLU A N 1
ATOM 1373 C CA . GLU A 1 174 ? -23.913 5.888 -20.927 1.00 24.80 174 GLU A CA 1
ATOM 1374 C C . GLU A 1 174 ? -22.599 5.250 -20.454 1.00 24.80 174 GLU A C 1
ATOM 1376 O O . GLU A 1 174 ? -22.264 4.114 -20.797 1.00 24.80 174 GLU A O 1
ATOM 1381 N N . SER A 1 175 ? -21.786 6.060 -19.791 1.00 25.25 175 SER A N 1
ATOM 1382 C CA . SER A 1 175 ? -20.407 5.804 -19.393 1.00 25.25 175 SER A CA 1
ATOM 1383 C C . SER A 1 175 ? -20.231 4.472 -18.655 1.00 25.25 175 SER A C 1
ATOM 1385 O O . SER A 1 175 ? -20.899 4.215 -17.658 1.00 25.25 175 SER A O 1
ATOM 1387 N N . TRP A 1 176 ? -19.272 3.647 -19.090 1.00 23.80 176 TRP A N 1
ATOM 1388 C CA . TRP A 1 176 ? -18.833 2.429 -18.390 1.00 23.80 176 TRP A CA 1
ATOM 1389 C C . TRP A 1 176 ? -18.034 2.772 -17.115 1.00 23.80 176 TRP A C 1
ATOM 1391 O O . TRP A 1 176 ? -16.856 2.449 -17.001 1.00 23.80 176 TRP A O 1
ATOM 1401 N N . ILE A 1 177 ? -18.667 3.468 -16.168 1.00 31.11 177 ILE A N 1
ATOM 1402 C CA . ILE A 1 177 ? -18.081 3.864 -14.876 1.00 31.11 177 ILE A CA 1
ATOM 1403 C C . ILE A 1 177 ? -18.100 2.724 -13.843 1.00 31.11 177 ILE A C 1
ATOM 1405 O O . ILE A 1 177 ? -17.440 2.821 -12.818 1.00 31.11 177 ILE A O 1
ATOM 1409 N N . ILE A 1 178 ? -18.766 1.598 -14.095 1.00 30.50 178 ILE A N 1
ATOM 1410 C CA . ILE A 1 178 ? -18.983 0.586 -13.052 1.00 30.50 178 ILE A CA 1
ATOM 1411 C C . ILE A 1 178 ? -18.484 -0.774 -13.524 1.00 30.50 178 ILE A C 1
ATOM 1413 O O . ILE A 1 178 ? -19.270 -1.554 -14.037 1.00 30.50 178 ILE A O 1
ATOM 1417 N N . LEU A 1 179 ? -17.191 -1.060 -13.353 1.00 28.45 179 LEU A N 1
ATOM 1418 C CA . LEU A 1 179 ? -16.684 -2.439 -13.198 1.00 28.45 179 LEU A CA 1
ATOM 1419 C C . LEU A 1 179 ? -15.393 -2.544 -12.346 1.00 28.45 179 LEU A C 1
ATOM 1421 O O . LEU A 1 179 ? -14.870 -3.639 -12.182 1.00 28.45 179 LEU A O 1
ATOM 1425 N N . ILE A 1 180 ? -14.925 -1.449 -11.729 1.00 32.09 180 ILE A N 1
ATOM 1426 C CA . ILE A 1 180 ? -13.964 -1.464 -10.600 1.00 32.09 180 ILE A CA 1
ATOM 1427 C C . ILE A 1 180 ? -14.540 -0.635 -9.430 1.00 32.09 180 ILE A C 1
ATOM 1429 O O . ILE A 1 180 ? -13.865 0.150 -8.771 1.00 32.09 180 ILE A O 1
ATOM 1433 N N . GLN A 1 181 ? -15.847 -0.790 -9.224 1.00 33.50 181 GLN A N 1
ATOM 1434 C CA . GLN A 1 181 ? -16.563 -0.550 -7.975 1.00 33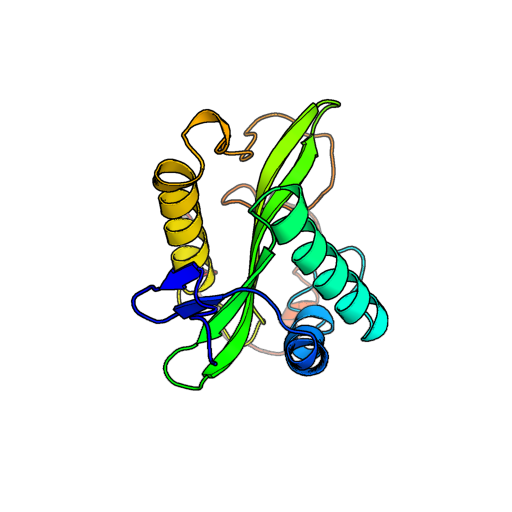.50 181 GLN A CA 1
ATOM 1435 C C . GLN A 1 181 ? -17.319 -1.816 -7.620 1.00 33.50 181 GLN A C 1
ATOM 1437 O O . GLN A 1 181 ? -17.638 -2.609 -8.552 1.00 33.50 181 GLN A O 1
#

InterPro domains:
  IPR000182 GNAT domain [PF13302] (12-131)
  IPR016181 Acyl-CoA N-acyltransferase [SSF55729] (5-131)
  IPR051531 N-acetyltransferase [PTHR43792] (4-135)

Sequence (181 aa):
MSGNMIVIETARLNIRKYTDEDTAALSAVLSDPLTMAFWPAPFTSRQTEEWIERNIQSYLTQGFGRWAVELKETGRLIGDAGIMKSELNGRVENDLGYIIHSDYWRQGYAYEAAKSILSYAVQELGESNVRRSCSLTDSSVGGAAFCCSRYSKKDNYAEYTKKGWPLATRKKTESWIILIQ

Radius of gyration: 17.68 Å; Cα contacts (8 Å, |Δi|>4): 238; chains: 1; bounding box: 42×42×53 Å

Organism: NCBI:txid373687

Solvent-accessible surface area (backbone atoms only — not comparable to full-atom values): 11208 Å² total; per-residue (Å²): 134,88,70,81,54,64,76,46,78,58,97,57,40,38,32,19,63,72,56,84,82,44,38,69,52,50,25,62,30,44,41,30,59,75,48,22,65,69,44,100,60,48,43,51,64,67,54,35,43,55,49,50,52,52,26,54,51,27,38,76,76,70,71,48,27,60,21,38,29,23,35,61,93,75,71,44,62,47,31,35,38,31,41,44,80,42,80,56,96,93,38,82,41,47,35,81,52,72,49,58,24,59,92,59,55,51,69,44,52,68,57,53,52,52,53,50,48,53,52,45,33,46,73,76,62,31,61,90,60,54,54,81,78,63,72,93,74,74,98,80,74,94,68,77,72,82,68,87,76,82,89,70,88,83,84,78,75,75,72,73,63,81,75,75,75,87,82,85,85,89,78,85,91,75,82,90,77,76,78,77,70